Protein AF-A0A818ZG26-F1 (afdb_monomer)

Radius of gyration: 30.61 Å; Cα contacts (8 Å, |Δi|>4): 217; chains: 1; bounding box: 70×66×81 Å

Sequence (225 aa):
MTTGSVCDTERSERHSSSRSPEIVDIVREMFTQSPETSIRKASLDTGLTYYTIHSDLKKELNYRVWKPHLVQQIFPEDCDIRMEFSEIMLGWKDDWPELFDNILWSDEAIFHVGGFVNRHNCHYWGDQDPGMTIEKMQSQPKIVVWCGFTSTKFIGPYVLHDTMNGERYLKMLKNFVWPVISQWSNIDELIFMHDGAPPHYARTVWNWLDNNFSLKWIGRTGPTS

pLDDT: mean 80.3, std 15.88, range [36.03, 96.94]

Mean predicted aligned error: 14.07 Å

Foldseek 3Di:
DDDDDDDDDPDDDPDDPLDDPVNLVLLVVVCVVPVVDDLVNVCVVVVNDSVSSVCSCCPVVVHDDDDDDDDPDQDPVNVVVVVVVVVLVVVCCVVPVCLQQQEKDKDKDKDFPPPPDPPVPDDDDDPDDPPDDDDDDPDTQIWIFMWIDGPPDIFDRDIDNDDAAQVVVQCCCVPGVCVVLVPDPCLQSHAYEDEADRSCPDVSNVVVCCVRNVQRYDYVPGPPD

Structure (mmCIF, N/CA/C/O backbone):
data_AF-A0A818ZG26-F1
#
_entry.id   AF-A0A818ZG26-F1
#
loop_
_atom_site.group_PDB
_atom_site.id
_atom_site.type_symbol
_atom_site.label_atom_id
_atom_site.label_alt_id
_atom_site.label_comp_id
_atom_site.label_asym_id
_atom_site.label_entity_id
_atom_site.label_seq_id
_atom_site.pdbx_PDB_ins_code
_atom_site.Cartn_x
_atom_site.Cartn_y
_atom_site.Cartn_z
_atom_site.occupancy
_atom_site.B_iso_or_equiv
_atom_site.auth_seq_id
_atom_site.auth_comp_id
_atom_site.auth_asym_id
_atom_site.auth_atom_id
_atom_site.pdbx_PDB_model_num
ATOM 1 N N . MET A 1 1 ? -45.599 51.183 59.381 1.00 42.38 1 MET A N 1
ATOM 2 C CA . MET A 1 1 ? -45.216 50.409 58.184 1.00 42.38 1 MET A CA 1
ATOM 3 C C . MET A 1 1 ? -44.094 49.485 58.602 1.00 42.38 1 MET A C 1
ATOM 5 O O . MET A 1 1 ? -43.047 49.989 58.981 1.00 42.38 1 MET A O 1
ATOM 9 N N . THR A 1 2 ? -44.326 48.176 58.601 1.00 37.22 2 THR A N 1
ATOM 10 C CA . THR A 1 2 ? -43.305 47.188 58.969 1.00 37.22 2 THR A CA 1
ATOM 11 C C . THR A 1 2 ? -43.271 46.167 57.843 1.00 37.22 2 THR A C 1
ATOM 13 O O . THR A 1 2 ? -44.211 45.396 57.674 1.00 37.22 2 THR A O 1
ATOM 16 N N . THR A 1 3 ? -42.253 46.246 56.994 1.00 42.94 3 THR A N 1
ATOM 17 C CA . THR A 1 3 ? -42.054 45.323 55.875 1.00 42.94 3 THR A CA 1
ATOM 18 C C . THR A 1 3 ? -41.520 44.004 56.424 1.00 42.94 3 THR A C 1
ATOM 20 O O . THR A 1 3 ? -40.407 43.961 56.945 1.00 42.94 3 THR A O 1
ATOM 23 N N . GLY A 1 4 ? -42.318 42.939 56.345 1.00 36.03 4 GLY A N 1
ATOM 24 C CA . GLY A 1 4 ? -41.872 41.582 56.652 1.00 36.03 4 GLY A CA 1
ATOM 25 C C . GLY A 1 4 ? -41.019 41.043 55.507 1.00 36.03 4 GLY A C 1
ATOM 26 O O . GLY A 1 4 ? -41.516 40.888 54.396 1.00 36.03 4 GLY A O 1
ATOM 27 N N . SER A 1 5 ? -39.741 40.787 55.774 1.00 54.75 5 SER A N 1
ATOM 28 C CA . SER A 1 5 ? -38.847 40.063 54.867 1.00 54.75 5 SER A CA 1
ATOM 29 C C . SER A 1 5 ? -38.951 38.570 55.166 1.00 54.75 5 SER A C 1
ATOM 31 O O . SER A 1 5 ? -38.758 38.163 56.311 1.00 54.75 5 SER A O 1
ATOM 33 N N . VAL A 1 6 ? -39.254 37.760 54.153 1.00 50.09 6 VAL A N 1
ATOM 34 C CA . VAL A 1 6 ? -39.206 36.295 54.237 1.00 50.09 6 VAL A CA 1
ATOM 35 C C . VAL A 1 6 ? -37.828 35.870 53.743 1.00 50.09 6 VAL A C 1
ATOM 37 O O . VAL A 1 6 ? -37.538 35.993 52.557 1.00 50.09 6 VAL A O 1
ATOM 40 N N . CYS A 1 7 ? -36.957 35.432 54.650 1.00 52.81 7 CYS A N 1
ATOM 41 C CA . CYS A 1 7 ? -35.707 34.783 54.263 1.00 52.81 7 CYS A CA 1
ATOM 42 C C . CYS A 1 7 ? -36.000 33.321 53.913 1.00 52.81 7 CYS A C 1
ATOM 44 O O . CYS A 1 7 ? -36.661 32.627 54.690 1.00 52.81 7 CYS A O 1
ATOM 46 N N . ASP A 1 8 ? -35.505 32.860 52.764 1.00 49.59 8 ASP A N 1
ATOM 47 C CA . ASP A 1 8 ? -35.529 31.441 52.413 1.00 49.59 8 ASP A CA 1
ATOM 48 C C . ASP A 1 8 ? -34.778 30.630 53.479 1.00 49.59 8 ASP A C 1
ATOM 50 O O . ASP A 1 8 ? -33.703 31.014 53.943 1.00 49.59 8 ASP A O 1
ATOM 54 N N . THR A 1 9 ? -35.359 29.504 53.887 1.00 52.91 9 THR A N 1
ATOM 55 C CA . THR A 1 9 ? -34.698 28.557 54.791 1.00 52.91 9 THR A CA 1
ATOM 56 C C . THR A 1 9 ? -33.535 27.886 54.067 1.00 52.91 9 THR A C 1
ATOM 58 O O . THR A 1 9 ? -33.646 27.555 52.884 1.00 52.91 9 THR A O 1
ATOM 61 N N . GLU A 1 10 ? -32.418 27.670 54.771 1.00 53.16 10 GLU A N 1
ATOM 62 C CA . GLU A 1 10 ? -31.278 26.935 54.223 1.00 53.16 10 GLU A CA 1
ATOM 63 C C . GLU A 1 10 ? -31.749 25.579 53.691 1.00 53.16 10 GLU A C 1
ATOM 65 O O . GLU A 1 10 ? -32.277 24.734 54.422 1.00 53.16 10 GLU A O 1
ATOM 70 N N . ARG A 1 11 ? -31.593 25.375 52.380 1.00 49.81 11 ARG A N 1
ATOM 71 C CA . ARG A 1 11 ? -31.866 24.081 51.765 1.00 49.81 11 ARG A CA 1
ATOM 72 C C . ARG A 1 11 ? -30.837 23.092 52.294 1.00 49.81 11 ARG A C 1
ATOM 74 O O . ARG A 1 11 ? -29.666 23.185 51.948 1.00 49.81 11 ARG A O 1
ATOM 81 N N . SER A 1 12 ? -31.303 22.124 53.079 1.00 48.66 12 SER A N 1
ATOM 82 C CA . SER A 1 12 ? -30.545 20.913 53.393 1.00 48.66 12 SER A CA 1
ATOM 83 C C . SER A 1 12 ? -29.981 20.328 52.097 1.00 48.66 12 SER A C 1
ATOM 85 O O . SER A 1 12 ? -30.730 20.001 51.169 1.00 48.66 12 SER A O 1
ATOM 87 N N . GLU A 1 13 ? -28.656 20.204 52.031 1.00 44.50 13 GLU A N 1
ATOM 88 C CA . GLU A 1 13 ? -28.010 19.427 50.986 1.00 44.50 13 GLU A CA 1
ATOM 89 C C . GLU A 1 13 ? -28.515 17.990 51.087 1.00 44.50 13 GLU A C 1
ATOM 91 O O . GLU A 1 13 ? -28.290 17.269 52.062 1.00 44.50 13 GLU A O 1
ATOM 96 N N . ARG A 1 14 ? -29.268 17.577 50.069 1.00 38.59 14 ARG A N 1
ATOM 97 C CA . ARG A 1 14 ? -29.775 16.216 49.963 1.00 38.59 14 ARG A CA 1
ATOM 98 C C . ARG A 1 14 ? -28.604 15.327 49.549 1.00 38.59 14 ARG A C 1
ATOM 100 O O . ARG A 1 14 ? -28.363 15.132 48.358 1.00 38.59 14 ARG A O 1
ATOM 107 N N . HIS A 1 15 ? -27.859 14.806 50.521 1.00 43.34 15 HIS A N 1
ATOM 108 C CA . HIS A 1 15 ? -26.870 13.766 50.258 1.00 43.34 15 HIS A CA 1
ATOM 109 C C . HIS A 1 15 ? -27.593 12.528 49.717 1.00 43.34 15 HIS A C 1
ATOM 111 O O . HIS A 1 15 ? -28.388 11.887 50.402 1.00 43.34 15 HIS A O 1
ATOM 117 N N . SER A 1 16 ? -27.356 12.231 48.442 1.00 46.62 16 SER A N 1
ATOM 118 C CA . SER A 1 16 ? -27.858 11.027 47.788 1.00 46.62 16 SER A CA 1
ATOM 119 C C . SER A 1 16 ? -27.215 9.803 48.437 1.00 46.62 16 SER A C 1
ATOM 121 O O . SER A 1 16 ? -26.002 9.636 48.342 1.00 46.62 16 SER A O 1
ATOM 123 N N . SER A 1 17 ? -28.013 8.925 49.050 1.00 50.97 17 SER A N 1
ATOM 124 C CA . SER A 1 17 ? -27.552 7.663 49.656 1.00 50.97 17 SER A CA 1
ATOM 125 C C . SER A 1 17 ? -26.962 6.665 48.650 1.00 50.97 17 SER A C 1
ATOM 127 O O . SER A 1 17 ? -26.387 5.660 49.045 1.00 50.97 17 SER A O 1
ATOM 129 N N . SER A 1 18 ? -27.080 6.937 47.348 1.00 51.47 18 SER A N 1
ATOM 130 C CA . SER A 1 18 ? -26.531 6.116 46.263 1.00 51.47 18 SER A CA 1
ATOM 131 C C . SER A 1 18 ? -25.046 6.351 45.955 1.00 51.47 18 SER A C 1
ATOM 133 O O . SER A 1 18 ? -24.553 5.787 44.985 1.00 51.47 18 SER A O 1
ATOM 135 N N . ARG A 1 19 ? -24.345 7.196 46.724 1.00 60.88 19 ARG A N 1
ATOM 136 C CA . ARG A 1 19 ? -22.947 7.592 46.477 1.00 60.88 19 ARG A CA 1
ATOM 137 C C . ARG A 1 19 ? -22.033 7.192 47.637 1.00 60.88 19 ARG A C 1
ATOM 139 O O . ARG A 1 19 ? -21.461 8.059 48.296 1.00 60.88 19 ARG A O 1
ATOM 146 N N . SER A 1 20 ? -21.941 5.897 47.936 1.00 77.50 20 SER A N 1
ATOM 147 C CA . SER A 1 20 ? -20.904 5.409 48.852 1.00 77.50 20 SER A CA 1
ATOM 148 C C . SER A 1 20 ? -19.594 5.178 48.082 1.00 77.50 20 SER A C 1
ATOM 150 O O . SER A 1 20 ? -19.643 4.764 46.920 1.00 77.50 20 SER A O 1
ATOM 152 N N . PRO A 1 21 ? -18.422 5.407 48.703 1.00 83.50 21 PRO A N 1
ATOM 153 C CA . PRO A 1 21 ? -17.129 5.053 48.109 1.00 83.50 21 PRO A CA 1
ATOM 154 C C . PRO A 1 21 ? -17.063 3.582 47.669 1.00 83.50 21 PRO A C 1
ATOM 156 O O . PRO A 1 21 ? -16.507 3.271 46.624 1.00 83.50 21 PRO A O 1
ATOM 159 N N . GLU A 1 22 ? -17.725 2.697 48.418 1.00 86.81 22 GLU A N 1
ATOM 160 C CA . GLU A 1 22 ? -17.819 1.262 48.133 1.00 86.81 22 GLU A CA 1
ATOM 161 C C . GLU A 1 22 ? -18.502 0.977 46.785 1.00 86.81 22 GLU A C 1
ATOM 163 O O . GLU A 1 22 ? -18.039 0.131 46.025 1.00 86.81 22 GLU A O 1
ATOM 168 N N . ILE A 1 23 ? -19.577 1.704 46.447 1.00 85.75 23 ILE A N 1
ATOM 169 C CA . ILE A 1 23 ? -20.256 1.563 45.149 1.00 85.75 23 ILE A CA 1
ATOM 170 C C . ILE A 1 23 ? -19.334 2.012 44.008 1.00 85.75 23 ILE A C 1
ATOM 172 O O . ILE A 1 23 ? -19.247 1.332 42.984 1.00 85.75 23 ILE A O 1
ATOM 176 N N . VAL A 1 24 ? -18.613 3.122 44.196 1.00 86.12 24 VAL A N 1
ATOM 177 C CA . VAL A 1 24 ? -17.658 3.629 43.199 1.00 86.12 24 VAL A CA 1
ATOM 178 C C . VAL A 1 24 ? -16.538 2.616 42.959 1.00 86.12 24 VAL A C 1
ATOM 180 O O . VAL A 1 24 ? -16.136 2.413 41.812 1.00 86.12 24 VAL A O 1
ATOM 183 N N . ASP A 1 25 ? -16.062 1.949 44.010 1.00 88.75 25 ASP A N 1
ATOM 184 C CA . ASP A 1 25 ? -15.031 0.917 43.910 1.00 88.75 25 ASP A CA 1
ATOM 185 C C . ASP A 1 25 ? -15.535 -0.337 43.177 1.00 88.75 25 ASP A C 1
ATOM 187 O O . ASP A 1 25 ? -14.840 -0.824 42.285 1.00 88.75 25 ASP A O 1
ATOM 191 N N . ILE A 1 26 ? -16.770 -0.789 43.439 1.00 88.12 26 ILE A N 1
ATOM 192 C CA . ILE A 1 26 ? -17.405 -1.896 42.694 1.00 88.12 26 ILE A CA 1
ATOM 193 C C . ILE A 1 26 ? -17.486 -1.567 41.197 1.00 88.12 26 ILE A C 1
ATOM 195 O O . ILE A 1 26 ? -17.124 -2.385 40.347 1.00 88.12 26 ILE A O 1
ATOM 199 N N . VAL A 1 27 ? -17.939 -0.354 40.857 1.00 85.50 27 VAL A N 1
ATOM 200 C CA . VAL A 1 27 ? -18.014 0.097 39.460 1.00 85.50 27 VAL A CA 1
ATOM 201 C C . VAL A 1 27 ? -16.616 0.189 38.844 1.00 85.50 27 VAL A C 1
ATOM 203 O O . VAL A 1 27 ? -16.429 -0.233 37.702 1.00 85.50 27 VAL A O 1
ATOM 206 N N . ARG A 1 28 ? -15.615 0.687 39.581 1.00 87.50 28 ARG A N 1
ATOM 207 C CA . ARG A 1 28 ? -14.230 0.768 39.093 1.00 87.50 28 ARG A CA 1
ATOM 208 C C . ARG A 1 28 ? -13.669 -0.613 38.779 1.00 87.50 28 ARG A C 1
ATOM 210 O O . ARG A 1 28 ? -13.104 -0.800 37.702 1.00 87.50 28 ARG A O 1
ATOM 217 N N . GLU A 1 29 ? -13.815 -1.567 39.692 1.00 88.19 29 GLU A N 1
ATOM 218 C CA . GLU A 1 29 ? -13.236 -2.901 39.544 1.00 88.19 29 GLU A CA 1
ATOM 219 C C . GLU A 1 29 ? -13.855 -3.646 38.357 1.00 88.19 29 GLU A C 1
ATOM 221 O O . GLU A 1 29 ? -13.130 -4.145 37.495 1.00 88.19 29 GLU A O 1
ATOM 226 N N . MET A 1 30 ? -15.183 -3.598 38.223 1.00 84.81 30 MET A N 1
ATOM 227 C CA . MET A 1 30 ? -15.905 -4.206 37.104 1.00 84.81 30 MET A CA 1
ATOM 228 C C . MET A 1 30 ? -15.437 -3.678 35.737 1.00 84.81 30 MET A C 1
ATOM 230 O O . MET A 1 30 ? -15.172 -4.459 34.824 1.00 84.81 30 MET A O 1
ATOM 234 N N . PHE A 1 31 ? -15.300 -2.356 35.584 1.00 84.00 31 PHE A N 1
ATOM 235 C CA . PHE A 1 31 ? -14.863 -1.751 34.318 1.00 84.00 31 PHE A CA 1
ATOM 236 C C . PHE A 1 31 ? -13.346 -1.821 34.092 1.00 84.00 31 PHE A C 1
ATOM 238 O O . PHE A 1 31 ? -12.895 -1.621 32.966 1.00 84.00 31 PHE A O 1
ATOM 245 N N . THR A 1 32 ? -12.561 -2.128 35.128 1.00 81.19 32 THR A N 1
ATOM 246 C CA . THR A 1 32 ? -11.130 -2.438 34.989 1.00 81.19 32 THR A CA 1
ATOM 247 C C . THR A 1 32 ? -10.931 -3.867 34.484 1.00 81.19 32 THR A C 1
ATOM 249 O O . THR A 1 32 ? -10.085 -4.096 33.624 1.00 81.19 32 THR A O 1
ATOM 252 N N . GLN A 1 33 ? -11.725 -4.821 34.981 1.00 77.75 33 GLN A N 1
ATOM 253 C CA . GLN A 1 33 ? -11.657 -6.226 34.563 1.00 77.75 33 GLN A CA 1
ATOM 254 C C . GLN A 1 33 ? -12.273 -6.470 33.177 1.00 77.75 33 GLN A C 1
ATOM 256 O O . GLN A 1 33 ? -11.802 -7.334 32.439 1.00 77.75 33 GLN A O 1
ATOM 261 N N . SER A 1 34 ? -13.324 -5.731 32.813 1.00 79.50 34 SER A N 1
ATOM 262 C CA . SER A 1 34 ? -14.032 -5.898 31.534 1.00 79.50 34 SER A CA 1
ATOM 263 C C . SER A 1 34 ? -14.474 -4.539 30.968 1.00 79.50 34 SER A C 1
ATOM 265 O O . SER A 1 34 ? -15.654 -4.176 31.076 1.00 79.50 34 SER A O 1
ATOM 267 N N . PRO A 1 35 ? -13.548 -3.755 30.382 1.00 82.06 35 PRO A N 1
ATOM 268 C CA . PRO A 1 35 ? -13.809 -2.395 29.892 1.00 82.06 35 PRO A CA 1
ATOM 269 C C . PRO A 1 35 ? -14.849 -2.313 28.760 1.00 82.06 35 PRO A C 1
ATOM 271 O O . PRO A 1 35 ? -15.422 -1.251 28.516 1.00 82.06 35 PRO A O 1
ATOM 274 N N . GLU A 1 36 ? -15.128 -3.421 28.076 1.00 79.75 36 GLU A N 1
ATOM 275 C CA . GLU A 1 36 ? -16.149 -3.567 27.034 1.00 79.75 36 GLU A CA 1
ATOM 276 C C . GLU A 1 36 ? -17.578 -3.738 27.578 1.00 79.75 36 GLU A C 1
ATOM 278 O O . GLU A 1 36 ? -18.549 -3.751 26.812 1.00 79.75 36 GLU A O 1
ATOM 283 N N . THR A 1 37 ? -17.734 -3.869 28.898 1.00 82.69 37 THR A N 1
ATOM 284 C CA . THR A 1 37 ? -19.036 -4.070 29.536 1.00 82.69 37 THR A CA 1
ATOM 285 C C . THR A 1 37 ? -19.944 -2.869 29.295 1.00 82.69 37 THR A C 1
ATOM 287 O O . THR A 1 37 ? -19.615 -1.723 29.592 1.00 82.69 37 THR A O 1
ATOM 290 N N . SER A 1 38 ? -21.144 -3.113 28.769 1.00 85.38 38 SER A N 1
ATOM 291 C CA . SER A 1 38 ? -22.131 -2.040 28.630 1.00 85.38 38 SER A CA 1
ATOM 292 C C . SER A 1 38 ? -22.695 -1.636 29.996 1.00 85.38 38 SER A C 1
ATOM 294 O O . SER A 1 38 ? -22.921 -2.484 30.855 1.00 85.38 38 SER A O 1
ATOM 296 N N . ILE A 1 39 ? -23.046 -0.358 30.167 1.00 85.06 39 ILE A N 1
ATOM 297 C CA . ILE A 1 39 ? -23.681 0.149 31.400 1.00 85.06 39 ILE A CA 1
ATOM 298 C C . ILE A 1 39 ? -24.976 -0.621 31.727 1.00 85.06 39 ILE A C 1
ATOM 300 O O . ILE A 1 39 ? -25.299 -0.842 32.890 1.00 85.06 39 ILE A O 1
ATOM 304 N N . ARG A 1 40 ? -25.712 -1.082 30.706 1.00 82.50 40 ARG A N 1
ATOM 305 C CA . ARG A 1 40 ? -26.912 -1.913 30.897 1.00 82.50 40 ARG A CA 1
ATOM 306 C C . ARG A 1 40 ? -26.580 -3.286 31.475 1.00 82.50 40 ARG A C 1
ATOM 308 O O . ARG A 1 40 ? -27.273 -3.727 32.381 1.00 82.50 40 ARG A O 1
ATOM 315 N N . LYS A 1 41 ? -25.528 -3.937 30.973 1.00 83.81 41 LYS A N 1
ATOM 316 C CA . LYS A 1 41 ? -25.056 -5.220 31.508 1.00 83.81 41 LYS A CA 1
ATOM 317 C C . LYS A 1 41 ? -24.548 -5.053 32.942 1.00 83.81 41 LYS A C 1
ATOM 319 O O . LYS A 1 41 ? -25.021 -5.741 33.831 1.00 83.81 41 LYS A O 1
ATOM 324 N N . ALA A 1 42 ? -23.718 -4.040 33.175 1.00 85.50 42 ALA A N 1
ATOM 325 C CA . ALA A 1 42 ? -23.241 -3.664 34.502 1.00 85.50 42 ALA A CA 1
ATOM 326 C C . ALA A 1 42 ? -24.388 -3.421 35.508 1.00 85.50 42 ALA A C 1
ATOM 328 O O . ALA A 1 42 ? -24.299 -3.822 36.664 1.00 85.50 42 ALA A O 1
ATOM 329 N N . SER A 1 43 ? -25.488 -2.800 35.070 1.00 89.38 43 SER A N 1
ATOM 330 C CA . SER A 1 43 ? -26.689 -2.582 35.892 1.00 89.38 43 SER A CA 1
ATOM 331 C C . SER A 1 43 ? -27.389 -3.887 36.276 1.00 89.38 43 SER A C 1
ATOM 333 O O . SER A 1 43 ? -27.817 -4.031 37.418 1.00 89.38 43 SER A O 1
ATOM 335 N N . LEU A 1 44 ? -27.469 -4.846 35.351 1.00 89.12 44 LEU A N 1
ATOM 336 C CA . LEU A 1 44 ? -28.026 -6.172 35.626 1.00 89.12 44 LEU A CA 1
ATOM 337 C C . LEU A 1 44 ? -27.134 -6.975 36.582 1.00 89.12 44 LEU A C 1
ATOM 339 O O . LEU A 1 44 ? -27.653 -7.596 37.503 1.00 89.12 44 LEU A O 1
ATOM 343 N N . ASP A 1 45 ? -25.816 -6.917 36.389 1.00 87.31 45 ASP A N 1
ATOM 344 C CA . ASP A 1 45 ? -24.850 -7.720 37.147 1.00 87.31 45 ASP A CA 1
ATOM 345 C C . ASP A 1 45 ? -24.669 -7.207 38.590 1.00 87.31 45 ASP A C 1
ATOM 347 O O . ASP A 1 45 ? -24.480 -7.994 39.514 1.00 87.31 45 ASP A O 1
ATOM 351 N N . THR A 1 46 ? -24.764 -5.890 38.804 1.00 86.75 46 THR A N 1
ATOM 352 C CA . THR A 1 46 ? -24.569 -5.260 40.127 1.00 86.75 46 THR A CA 1
ATOM 353 C C . THR A 1 46 ? -25.871 -4.931 40.859 1.00 86.75 46 THR A C 1
ATOM 355 O O . THR A 1 46 ? -25.844 -4.585 42.038 1.00 86.75 46 THR A O 1
ATOM 358 N N . GLY A 1 47 ? -27.015 -4.963 40.166 1.00 89.06 47 GLY A N 1
ATOM 359 C CA . GLY A 1 47 ? -28.298 -4.472 40.683 1.00 89.06 47 GLY A CA 1
ATOM 360 C C . GLY A 1 47 ? -28.365 -2.948 40.866 1.00 89.06 47 GLY A C 1
ATOM 361 O O . GLY A 1 47 ? -29.389 -2.422 41.307 1.00 89.06 47 GLY A O 1
ATOM 362 N N . LEU A 1 48 ? -27.299 -2.214 40.524 1.00 89.56 48 LEU A N 1
ATOM 363 C CA . LEU A 1 48 ? -27.270 -0.756 40.569 1.00 89.56 48 LEU A CA 1
ATOM 364 C C . LEU A 1 48 ? -28.062 -0.174 39.403 1.00 89.56 48 LEU A C 1
ATOM 366 O O . LEU A 1 48 ? -28.142 -0.748 38.316 1.00 89.56 48 LEU A O 1
ATOM 370 N N . THR A 1 49 ? -28.617 1.021 39.595 1.00 90.56 49 THR A N 1
ATOM 371 C CA . THR A 1 49 ? -29.308 1.703 38.499 1.00 90.56 49 THR A CA 1
ATOM 372 C C . THR A 1 49 ? -28.320 2.121 37.412 1.00 90.56 49 THR A C 1
ATOM 374 O O . THR A 1 49 ? -27.189 2.521 37.695 1.00 90.56 49 THR A O 1
ATOM 377 N N . TYR A 1 50 ? -28.788 2.124 36.163 1.00 90.88 50 TYR A N 1
ATOM 378 C CA . TYR A 1 50 ? -28.037 2.661 35.026 1.00 90.88 50 TYR A CA 1
ATOM 379 C C . TYR A 1 50 ? -27.462 4.060 35.311 1.00 90.88 50 TYR A C 1
ATOM 381 O O . TYR A 1 50 ? -26.322 4.353 34.954 1.00 90.88 50 TYR A O 1
ATOM 389 N N . TYR A 1 51 ? -28.250 4.925 35.963 1.00 90.00 51 TYR A N 1
ATOM 390 C CA . TYR A 1 51 ? -27.841 6.292 36.285 1.00 90.00 51 TYR A CA 1
ATOM 391 C C . TYR A 1 51 ? -26.656 6.330 37.253 1.00 90.00 51 TYR A C 1
ATOM 393 O O . TYR A 1 51 ? -25.732 7.108 37.026 1.00 90.00 51 TYR A O 1
ATOM 401 N N . THR A 1 52 ? -26.673 5.493 38.297 1.00 88.81 52 THR A N 1
ATOM 402 C CA . THR A 1 52 ? -25.580 5.390 39.277 1.00 88.81 52 THR A CA 1
ATOM 403 C C . THR A 1 52 ? -24.277 5.037 38.570 1.00 88.81 52 THR A C 1
ATOM 405 O O . THR A 1 52 ? -23.342 5.828 38.584 1.00 88.81 52 THR A O 1
ATOM 408 N N . ILE A 1 53 ? -24.274 3.938 37.811 1.00 87.56 53 ILE A N 1
ATOM 409 C CA . ILE A 1 53 ? -23.087 3.460 37.091 1.00 87.56 53 ILE A CA 1
ATOM 410 C C . ILE A 1 53 ? -22.586 4.513 36.094 1.00 87.56 53 ILE A C 1
ATOM 412 O O . ILE A 1 53 ? -21.394 4.800 36.026 1.00 87.56 53 ILE A O 1
ATOM 416 N N . HIS A 1 54 ? -23.487 5.132 35.325 1.00 89.38 54 HIS A N 1
ATOM 417 C CA . HIS A 1 54 ? -23.106 6.182 34.381 1.00 89.38 54 HIS A CA 1
ATOM 418 C C . HIS A 1 54 ? -22.506 7.414 35.083 1.00 89.38 54 HIS A C 1
ATOM 420 O O . HIS A 1 54 ? -21.541 7.997 34.586 1.00 89.38 54 HIS A O 1
ATOM 426 N N . SER A 1 55 ? -23.072 7.825 36.222 1.00 87.81 55 SER A N 1
ATOM 427 C CA . SER A 1 55 ? -22.562 8.945 37.015 1.00 87.81 55 SER A CA 1
ATOM 428 C C . SER A 1 55 ? -21.185 8.635 37.590 1.00 87.81 55 SER A C 1
ATOM 430 O O . SER A 1 55 ? -20.298 9.475 37.464 1.00 87.81 55 SER A O 1
ATOM 432 N N . ASP A 1 56 ? -20.986 7.444 38.149 1.00 89.44 56 ASP A N 1
ATOM 433 C CA . ASP A 1 56 ? -19.716 7.039 38.755 1.00 89.44 56 ASP A CA 1
ATOM 434 C C . ASP A 1 56 ? -18.610 6.980 37.702 1.00 89.44 56 ASP A C 1
ATOM 436 O O . ASP A 1 56 ? -17.552 7.583 37.875 1.00 89.44 56 ASP A O 1
ATOM 440 N N . LEU A 1 57 ? -18.890 6.378 36.539 1.00 85.75 57 LEU A N 1
ATOM 441 C CA . LEU A 1 57 ? -17.955 6.365 35.413 1.00 85.75 57 LEU A CA 1
ATOM 442 C C . LEU A 1 57 ? -17.576 7.777 34.958 1.00 85.75 57 LEU A C 1
ATOM 444 O O . LEU A 1 57 ? -16.414 8.028 34.655 1.00 85.75 57 LEU A O 1
ATOM 448 N N . LYS A 1 58 ? -18.532 8.710 34.872 1.00 85.88 58 LYS A N 1
ATOM 449 C CA . LYS A 1 58 ? -18.287 10.039 34.290 1.00 85.88 58 LYS A CA 1
ATOM 450 C C . LYS A 1 58 ? -17.755 11.076 35.263 1.00 85.88 58 LYS A C 1
ATOM 452 O O . LYS A 1 58 ? -16.953 11.907 34.849 1.00 85.88 58 LYS A O 1
ATOM 457 N N . LYS A 1 59 ? -18.242 11.079 36.499 1.00 84.88 59 LYS A N 1
ATOM 458 C CA . LYS A 1 59 ? -18.006 12.157 37.464 1.00 84.88 59 LYS A CA 1
ATOM 459 C C . LYS A 1 59 ? -16.981 11.769 38.517 1.00 84.88 59 LYS A C 1
ATOM 461 O O . LYS A 1 59 ? -16.114 12.581 38.805 1.00 84.88 59 LYS A O 1
ATOM 466 N N . GLU A 1 60 ? -17.050 10.541 39.025 1.00 86.56 60 GLU A N 1
ATOM 467 C CA . GLU A 1 60 ? -16.159 10.077 40.096 1.00 86.56 60 GLU A CA 1
ATOM 468 C C . GLU A 1 60 ? -14.863 9.486 39.523 1.00 86.56 60 GLU A C 1
ATOM 470 O O . GLU A 1 60 ? -13.764 9.834 39.945 1.00 86.56 60 GLU A O 1
ATOM 475 N N . LEU A 1 61 ? -14.979 8.624 38.507 1.00 85.12 61 LEU A N 1
ATOM 476 C CA . LEU A 1 61 ? -13.844 7.942 37.874 1.00 85.12 61 LEU A CA 1
ATOM 477 C C . LEU A 1 61 ? -13.261 8.707 36.681 1.00 85.12 61 LEU A C 1
ATOM 479 O O . LEU A 1 61 ? -12.151 8.412 36.243 1.00 85.12 61 LEU A O 1
ATOM 483 N N . ASN A 1 62 ? -13.997 9.688 36.148 1.00 85.88 62 ASN A N 1
ATOM 484 C CA . ASN A 1 62 ? -13.610 10.486 34.980 1.00 85.88 62 ASN A CA 1
ATOM 485 C C . ASN A 1 62 ? -13.246 9.640 33.736 1.00 85.88 62 ASN A C 1
ATOM 487 O O . ASN A 1 62 ? -12.360 9.978 32.945 1.00 85.88 62 ASN A O 1
ATOM 491 N N . TYR A 1 63 ? -13.936 8.516 33.541 1.00 83.56 63 TYR A N 1
ATOM 492 C CA . TYR A 1 63 ? -13.727 7.628 32.404 1.00 83.56 63 TYR A CA 1
ATOM 493 C C . TYR A 1 63 ? -14.293 8.226 31.113 1.00 83.56 63 TYR A C 1
ATOM 495 O O . TYR A 1 63 ? -15.417 8.751 31.012 1.00 83.56 63 TYR A O 1
ATOM 503 N N . ARG A 1 64 ? -13.492 8.105 30.056 1.00 77.81 64 ARG A N 1
ATOM 504 C CA . ARG A 1 64 ? -13.861 8.514 28.702 1.00 77.81 64 ARG A CA 1
ATOM 505 C C . ARG A 1 64 ? -14.375 7.315 27.927 1.00 77.81 64 ARG A C 1
ATOM 507 O O . ARG A 1 64 ? -13.907 6.198 28.097 1.00 77.81 64 ARG A O 1
ATOM 514 N N . VAL A 1 65 ? -15.363 7.573 27.074 1.00 73.44 65 VAL A N 1
ATOM 515 C CA . VAL A 1 65 ? -15.816 6.559 26.123 1.00 73.44 65 VAL A CA 1
ATOM 516 C C . VAL A 1 65 ? -14.814 6.571 24.983 1.00 73.44 65 VAL A C 1
ATOM 518 O O . VAL A 1 65 ? -14.705 7.571 24.272 1.00 73.44 65 VAL A O 1
ATOM 521 N N . TRP A 1 66 ? -14.082 5.476 24.835 1.00 69.62 66 TRP A N 1
ATOM 522 C CA . TRP A 1 66 ? -13.164 5.270 23.726 1.00 69.62 66 TRP A CA 1
ATOM 523 C C . TRP A 1 66 ? -13.859 4.436 22.660 1.00 69.62 66 TRP A C 1
ATOM 525 O O . TRP A 1 66 ? -14.506 3.434 22.961 1.00 69.62 66 TRP A O 1
ATOM 535 N N . LYS A 1 67 ? -13.759 4.871 21.404 1.00 63.31 67 LYS A N 1
ATOM 536 C CA . LYS A 1 67 ? -14.215 4.074 20.268 1.00 63.31 67 LYS A CA 1
ATOM 537 C C . LYS A 1 67 ? -13.036 3.217 19.808 1.00 63.31 67 LYS A C 1
ATOM 539 O O . LYS A 1 67 ? -11.975 3.792 19.557 1.00 63.31 67 LYS A O 1
ATOM 544 N N . PRO A 1 68 ? -13.184 1.885 19.714 1.00 67.31 68 PRO A N 1
ATOM 545 C CA . PRO A 1 68 ? -12.118 1.050 19.189 1.00 67.31 68 PRO A CA 1
ATOM 546 C C . PRO A 1 68 ? -11.821 1.460 17.745 1.00 67.31 68 PRO A C 1
ATOM 548 O O . PRO A 1 68 ? -12.736 1.716 16.958 1.00 67.31 68 PRO A O 1
ATOM 551 N N . HIS A 1 69 ? -10.537 1.533 17.411 1.00 61.62 69 HIS A N 1
ATOM 552 C CA . HIS A 1 69 ? -10.105 1.688 16.031 1.00 61.62 69 HIS A CA 1
ATOM 553 C C . HIS A 1 69 ? -10.128 0.307 15.382 1.00 61.62 69 HIS A C 1
ATOM 555 O O . HIS A 1 69 ? -9.526 -0.634 15.895 1.00 61.62 69 HIS A O 1
ATOM 561 N N . LEU A 1 70 ? -10.844 0.181 14.266 1.00 65.94 70 LEU A N 1
ATOM 562 C CA . LEU A 1 70 ? -10.744 -0.998 13.416 1.00 65.94 70 LEU A CA 1
ATOM 563 C C . LEU A 1 70 ? -9.379 -0.953 12.735 1.00 65.94 70 LEU A C 1
ATOM 565 O O . LEU A 1 70 ? -9.134 -0.103 11.882 1.00 65.94 70 LEU A O 1
ATOM 569 N N . VAL A 1 71 ? -8.497 -1.851 13.146 1.00 68.69 71 VAL A N 1
ATOM 570 C CA . VAL A 1 71 ? -7.185 -2.062 12.537 1.00 68.69 71 VAL A CA 1
ATOM 571 C C . VAL A 1 71 ? -7.168 -3.435 11.876 1.00 68.69 71 VAL A C 1
ATOM 573 O O . VAL A 1 71 ? -7.952 -4.313 12.243 1.00 68.69 71 VAL A O 1
ATOM 576 N N . GLN A 1 72 ? -6.301 -3.623 10.881 1.00 70.19 72 GLN A N 1
ATOM 577 C CA . GLN A 1 72 ? -6.048 -4.961 10.351 1.00 70.19 72 GLN A CA 1
ATOM 578 C C . GLN A 1 72 ? -5.526 -5.852 11.480 1.00 70.19 72 GLN A C 1
ATOM 580 O O . GLN A 1 72 ? -4.729 -5.410 12.309 1.00 70.19 72 GLN A O 1
ATOM 585 N N . GLN A 1 73 ? -5.999 -7.095 11.522 1.00 74.12 73 GLN A N 1
ATOM 586 C CA . GLN A 1 73 ? -5.454 -8.088 12.433 1.00 74.12 73 GLN A CA 1
ATOM 587 C C . GLN A 1 73 ? -4.030 -8.404 11.978 1.00 74.12 73 GLN A C 1
ATOM 589 O O . GLN A 1 73 ? -3.839 -8.917 10.880 1.00 74.12 73 GLN A O 1
ATOM 594 N N . ILE A 1 74 ? -3.057 -8.039 12.806 1.00 75.12 74 ILE A N 1
ATOM 595 C CA . ILE A 1 74 ? -1.646 -8.358 12.606 1.00 75.12 74 ILE A CA 1
ATOM 596 C C . ILE A 1 74 ? -1.401 -9.652 13.376 1.00 75.12 74 ILE A C 1
ATOM 598 O O . ILE A 1 74 ? -1.634 -9.694 14.589 1.00 75.12 74 ILE A O 1
ATOM 602 N N . PHE A 1 75 ? -0.998 -10.710 12.682 1.00 76.31 75 PHE A N 1
ATOM 603 C CA . PHE A 1 75 ? -0.546 -11.929 13.341 1.00 76.31 75 PHE A CA 1
ATOM 604 C C . PHE A 1 75 ? 0.888 -11.725 13.860 1.00 76.31 75 PHE A C 1
ATOM 606 O O . PHE A 1 75 ? 1.614 -10.900 13.305 1.00 76.31 75 PHE A O 1
ATOM 613 N N . PRO A 1 76 ? 1.325 -12.418 14.926 1.00 77.19 76 PRO A N 1
ATOM 614 C CA . PRO A 1 76 ? 2.697 -12.297 15.426 1.00 77.19 76 PRO A CA 1
ATOM 615 C C . PRO A 1 76 ? 3.759 -12.472 14.332 1.00 77.19 76 PRO A C 1
ATOM 617 O O . PRO A 1 76 ? 4.730 -11.725 14.298 1.00 77.19 76 PRO A O 1
ATOM 620 N N . GLU A 1 77 ? 3.520 -13.374 13.382 1.00 78.75 77 GLU A N 1
ATOM 621 C CA . GLU A 1 77 ? 4.397 -13.628 12.239 1.00 78.75 77 GLU A CA 1
ATOM 622 C C . GLU A 1 77 ? 4.507 -12.413 11.299 1.00 78.75 77 GLU A C 1
ATOM 624 O O . GLU A 1 77 ? 5.560 -12.167 10.714 1.00 78.75 77 GLU A O 1
ATOM 629 N N . ASP A 1 78 ? 3.445 -11.607 11.175 1.00 80.38 78 ASP A N 1
ATOM 630 C CA . ASP A 1 78 ? 3.471 -10.380 10.373 1.00 80.38 78 ASP A CA 1
ATOM 631 C C . ASP A 1 78 ? 4.356 -9.304 11.019 1.00 80.38 78 ASP A C 1
ATOM 633 O O . ASP A 1 78 ? 4.898 -8.454 10.311 1.00 80.38 78 ASP A O 1
ATOM 637 N N . CYS A 1 79 ? 4.504 -9.302 12.350 1.00 83.00 79 CYS A N 1
ATOM 638 C CA .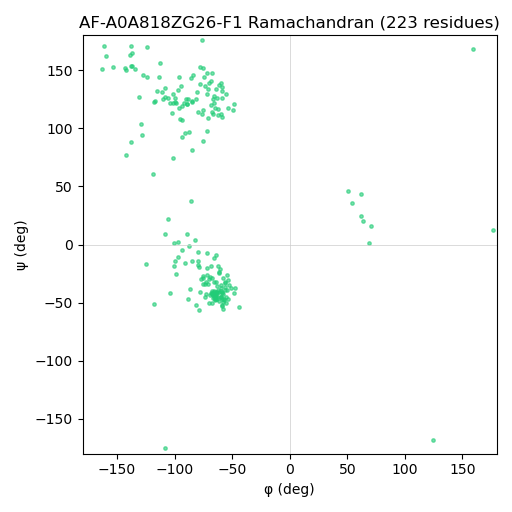 CYS A 1 79 ? 5.402 -8.371 13.036 1.00 83.00 79 CYS A CA 1
ATOM 639 C C . CYS A 1 79 ? 6.857 -8.635 12.648 1.00 83.00 79 CYS A C 1
ATOM 641 O O . CYS A 1 79 ? 7.560 -7.687 12.299 1.00 83.00 79 CYS A O 1
ATOM 643 N N . ASP A 1 80 ? 7.271 -9.903 12.661 1.00 85.00 80 ASP A N 1
ATOM 644 C CA . ASP A 1 80 ? 8.635 -10.307 12.318 1.00 85.00 80 ASP A CA 1
ATOM 645 C C . ASP A 1 80 ? 8.941 -9.982 10.850 1.00 85.00 80 ASP A C 1
ATOM 647 O O . ASP A 1 80 ? 9.928 -9.308 10.564 1.00 85.00 80 ASP A O 1
ATOM 651 N N . ILE A 1 81 ? 8.032 -10.326 9.927 1.00 83.81 81 ILE A N 1
ATOM 652 C CA . ILE A 1 81 ? 8.181 -10.017 8.492 1.00 83.81 81 ILE A CA 1
ATOM 653 C C . ILE A 1 81 ? 8.304 -8.505 8.255 1.00 83.81 81 ILE A C 1
ATOM 655 O O . ILE A 1 81 ? 9.105 -8.046 7.439 1.00 83.81 81 ILE A O 1
ATOM 659 N N . ARG A 1 82 ? 7.502 -7.696 8.958 1.00 86.25 82 ARG A N 1
ATOM 660 C CA . ARG A 1 82 ? 7.549 -6.232 8.826 1.00 86.25 82 ARG A CA 1
ATOM 661 C C . ARG A 1 82 ? 8.814 -5.635 9.429 1.00 86.25 82 ARG A C 1
ATOM 663 O O . ARG A 1 82 ? 9.292 -4.625 8.911 1.00 86.25 82 ARG A O 1
ATOM 670 N N . MET A 1 83 ? 9.324 -6.214 10.513 1.00 88.81 83 MET A N 1
ATOM 671 C CA . MET A 1 83 ? 10.571 -5.792 11.143 1.00 88.81 83 MET A CA 1
ATOM 672 C C . MET A 1 83 ? 11.754 -6.095 10.229 1.00 88.81 83 MET A C 1
ATOM 674 O O . MET A 1 83 ? 12.492 -5.173 9.902 1.00 88.81 83 MET A O 1
ATOM 678 N N . GLU A 1 84 ? 11.846 -7.324 9.718 1.00 88.81 84 GLU A N 1
ATOM 679 C CA . GLU A 1 84 ? 12.883 -7.747 8.771 1.00 88.81 84 GLU A CA 1
ATOM 680 C C . GLU A 1 84 ? 12.887 -6.860 7.518 1.00 88.81 84 GLU A C 1
ATOM 682 O O . GLU A 1 84 ? 13.919 -6.309 7.141 1.00 88.81 84 GLU A O 1
ATOM 687 N N . PHE A 1 85 ? 11.716 -6.609 6.922 1.00 88.31 85 PHE A N 1
ATOM 688 C CA . PHE A 1 85 ? 11.609 -5.681 5.793 1.00 88.31 85 PHE A CA 1
ATOM 689 C C . PHE A 1 85 ? 12.086 -4.263 6.147 1.00 88.31 85 PHE A C 1
ATOM 691 O O . PHE A 1 85 ? 12.759 -3.614 5.348 1.00 88.31 85 PHE A O 1
ATOM 698 N N . SER A 1 86 ? 11.750 -3.772 7.343 1.00 90.38 86 SER A N 1
ATOM 699 C CA . SER A 1 86 ? 12.179 -2.444 7.795 1.00 90.38 86 SER A CA 1
ATOM 700 C C . SER A 1 86 ? 13.697 -2.374 7.983 1.00 90.38 86 SER A C 1
ATOM 702 O O . SER A 1 86 ? 14.303 -1.380 7.596 1.00 90.38 86 SER A O 1
ATOM 704 N N . GLU A 1 87 ? 14.316 -3.417 8.534 1.00 92.12 87 GLU A N 1
ATOM 705 C CA . GLU A 1 87 ? 15.770 -3.519 8.698 1.00 92.12 87 GLU A CA 1
ATOM 706 C C . GLU A 1 87 ? 16.491 -3.561 7.345 1.00 92.12 87 GLU A C 1
ATOM 708 O O . GLU A 1 87 ? 17.451 -2.815 7.148 1.00 92.12 87 GLU A O 1
ATOM 713 N N . ILE A 1 88 ? 15.985 -4.344 6.383 1.00 89.44 88 ILE A N 1
ATOM 714 C CA . ILE A 1 88 ? 16.508 -4.381 5.006 1.00 89.44 88 ILE A CA 1
ATOM 715 C C . ILE A 1 88 ? 16.443 -2.988 4.371 1.00 89.44 88 ILE A C 1
ATOM 717 O O . ILE A 1 88 ? 17.440 -2.494 3.846 1.00 89.44 88 ILE A O 1
ATOM 721 N N . MET A 1 89 ? 15.286 -2.324 4.455 1.00 90.75 89 MET A N 1
ATOM 722 C CA . MET A 1 89 ? 15.097 -0.986 3.889 1.00 90.75 89 MET A CA 1
ATOM 723 C C . MET A 1 89 ? 15.996 0.068 4.546 1.00 90.75 89 MET A C 1
ATOM 725 O O . MET A 1 89 ? 16.461 0.979 3.861 1.00 90.75 89 MET A O 1
ATOM 729 N N . LEU A 1 90 ? 16.252 -0.041 5.855 1.00 92.06 90 LEU A N 1
ATOM 730 C CA . LEU A 1 90 ? 17.190 0.834 6.561 1.00 92.06 90 LEU A CA 1
ATOM 731 C C . LEU A 1 90 ? 18.630 0.604 6.091 1.00 92.06 90 LEU A C 1
ATOM 733 O O . LEU A 1 90 ? 19.303 1.574 5.757 1.00 92.06 90 LEU A O 1
ATOM 737 N N . GLY A 1 91 ? 19.068 -0.653 5.975 1.00 92.75 91 GLY A N 1
ATOM 738 C CA . GLY A 1 91 ? 20.397 -0.975 5.448 1.00 92.75 91 GLY A CA 1
ATOM 739 C C . GLY A 1 91 ? 20.594 -0.458 4.021 1.00 92.75 91 GLY A C 1
ATOM 740 O O . GLY A 1 91 ? 21.575 0.220 3.727 1.00 92.75 91 GLY A O 1
ATOM 741 N N . TRP A 1 92 ? 19.605 -0.666 3.147 1.00 91.75 92 TRP A N 1
ATOM 742 C CA . TRP A 1 92 ? 19.628 -0.111 1.791 1.00 91.75 92 TRP A CA 1
ATOM 743 C C . TRP A 1 92 ? 19.700 1.411 1.786 1.00 91.75 92 TRP A C 1
ATOM 745 O O . TRP A 1 92 ? 20.363 1.989 0.933 1.00 91.75 92 TRP A O 1
ATOM 755 N N . LYS A 1 93 ? 19.022 2.076 2.723 1.00 91.44 93 LYS A N 1
ATOM 756 C CA . LYS A 1 93 ? 19.028 3.536 2.810 1.00 91.44 93 LYS A CA 1
ATOM 757 C C . LYS A 1 93 ? 20.379 4.102 3.261 1.00 91.44 93 LYS A C 1
ATOM 759 O O . LYS A 1 93 ? 20.693 5.243 2.892 1.00 91.44 93 LYS A O 1
ATOM 764 N N . ASP A 1 94 ? 21.129 3.342 4.055 1.00 92.81 94 ASP A N 1
ATOM 765 C CA . ASP A 1 94 ? 22.485 3.687 4.486 1.00 92.81 94 ASP A CA 1
ATOM 766 C C . ASP A 1 94 ? 23.487 3.530 3.332 1.00 92.81 94 ASP A C 1
ATOM 768 O O . ASP A 1 94 ? 24.300 4.428 3.102 1.00 92.81 94 ASP A O 1
ATOM 772 N N . ASP A 1 95 ? 23.377 2.447 2.558 1.00 91.81 95 ASP A N 1
ATOM 773 C CA . ASP A 1 95 ? 24.252 2.173 1.409 1.00 91.81 95 ASP A CA 1
ATOM 774 C C . ASP A 1 95 ? 23.903 3.012 0.167 1.00 91.81 95 ASP A C 1
ATOM 776 O O . ASP A 1 95 ? 24.774 3.340 -0.643 1.00 91.81 95 ASP A O 1
ATOM 780 N N . TRP A 1 96 ? 22.629 3.377 0.011 1.00 91.19 96 TRP A N 1
ATOM 781 C CA . TRP A 1 96 ? 22.103 4.127 -1.126 1.00 91.19 96 TRP A CA 1
ATOM 782 C C . TRP A 1 96 ? 21.303 5.351 -0.655 1.00 91.19 96 TRP A C 1
ATOM 784 O O . TRP A 1 96 ? 20.098 5.269 -0.376 1.00 91.19 96 TRP A O 1
ATOM 794 N N . PRO A 1 97 ? 21.952 6.528 -0.579 1.00 90.94 97 PRO A N 1
ATOM 795 C CA . PRO A 1 97 ? 21.327 7.741 -0.068 1.00 90.94 97 PRO A CA 1
ATOM 796 C C . PRO A 1 97 ? 20.038 8.144 -0.798 1.00 90.94 97 PRO A C 1
ATOM 798 O O . PRO A 1 97 ? 19.101 8.588 -0.130 1.00 90.94 97 PRO A O 1
ATOM 801 N N . GLU A 1 98 ? 19.980 7.936 -2.115 1.00 90.75 98 GLU A N 1
ATOM 802 C CA . GLU A 1 98 ? 18.886 8.294 -3.027 1.00 90.75 98 GLU A CA 1
ATOM 803 C C . GLU A 1 98 ? 17.806 7.201 -3.169 1.00 90.75 98 GLU A C 1
ATOM 805 O O . GLU A 1 98 ? 16.920 7.320 -4.015 1.00 90.75 98 GLU A O 1
ATOM 810 N N . LEU A 1 99 ? 17.840 6.143 -2.346 1.00 92.38 99 LEU A N 1
ATOM 811 C CA . LEU A 1 99 ? 16.907 5.008 -2.411 1.00 92.38 99 LEU A CA 1
ATOM 812 C C . LEU A 1 99 ? 15.444 5.445 -2.607 1.00 92.38 99 LEU A C 1
ATOM 814 O O . LEU A 1 99 ? 14.776 5.015 -3.544 1.00 92.38 99 LEU A O 1
ATOM 818 N N . PHE A 1 100 ? 14.942 6.328 -1.739 1.00 92.69 100 PHE A N 1
ATOM 819 C CA . PHE A 1 100 ? 13.536 6.746 -1.757 1.00 92.69 100 PHE A CA 1
ATOM 820 C C . PHE A 1 100 ? 13.167 7.646 -2.942 1.00 92.69 100 PHE A C 1
ATOM 822 O O . PHE A 1 100 ? 11.988 7.713 -3.297 1.00 92.69 100 PHE A O 1
ATOM 829 N N . ASP A 1 101 ? 14.146 8.290 -3.580 1.00 93.81 101 ASP A N 1
ATOM 830 C CA . ASP A 1 101 ? 13.920 9.064 -4.803 1.00 93.81 101 ASP A CA 1
ATOM 831 C C . ASP A 1 101 ? 13.719 8.160 -6.022 1.00 93.81 101 ASP A C 1
ATOM 833 O O . ASP A 1 101 ? 13.007 8.513 -6.968 1.00 93.81 101 ASP A O 1
ATOM 837 N N . ASN A 1 102 ? 14.303 6.964 -5.959 1.00 93.69 102 ASN A N 1
ATOM 838 C CA . ASN A 1 102 ? 14.301 5.971 -7.019 1.00 93.69 102 ASN A CA 1
ATOM 839 C C . ASN A 1 102 ? 13.265 4.850 -6.816 1.00 93.69 102 ASN A C 1
ATOM 841 O O . ASN A 1 102 ? 13.147 3.976 -7.671 1.00 93.69 102 ASN A O 1
ATOM 845 N N . ILE A 1 103 ? 12.457 4.878 -5.750 1.00 96.06 103 ILE A N 1
ATOM 846 C CA . ILE A 1 103 ? 11.317 3.958 -5.610 1.00 96.06 103 ILE A CA 1
ATOM 847 C C . ILE A 1 103 ? 10.092 4.523 -6.336 1.00 96.06 103 ILE A C 1
ATOM 849 O O . ILE A 1 103 ? 9.608 5.617 -6.036 1.00 96.06 103 ILE A O 1
ATOM 853 N N . LEU A 1 104 ? 9.560 3.739 -7.274 1.00 96.94 104 LEU A N 1
ATOM 854 C CA . LEU A 1 104 ? 8.252 3.935 -7.884 1.00 96.94 104 LEU A CA 1
ATOM 855 C C . LEU A 1 104 ? 7.189 3.241 -7.028 1.00 96.94 104 LEU A C 1
ATOM 857 O O . LEU A 1 104 ? 6.953 2.041 -7.156 1.00 96.94 104 LEU A O 1
ATOM 861 N N . TRP A 1 105 ? 6.544 4.020 -6.167 1.00 96.50 105 TRP A N 1
ATOM 862 C CA . TRP A 1 105 ? 5.404 3.609 -5.353 1.00 96.50 105 TRP A CA 1
ATOM 863 C C . TRP A 1 105 ? 4.182 3.439 -6.242 1.00 96.50 105 TRP A C 1
ATOM 865 O O . TRP A 1 105 ? 3.905 4.324 -7.050 1.00 96.50 105 TRP A O 1
ATOM 875 N N . SER A 1 106 ? 3.434 2.348 -6.102 1.00 95.44 106 SER A N 1
ATOM 876 C CA . SER A 1 106 ? 2.192 2.156 -6.851 1.00 95.44 106 SER A CA 1
ATOM 877 C C . SER A 1 106 ? 1.111 1.476 -6.027 1.00 95.44 106 SER A C 1
ATOM 879 O O . SER A 1 106 ? 1.421 0.710 -5.116 1.00 95.44 106 SER A O 1
ATOM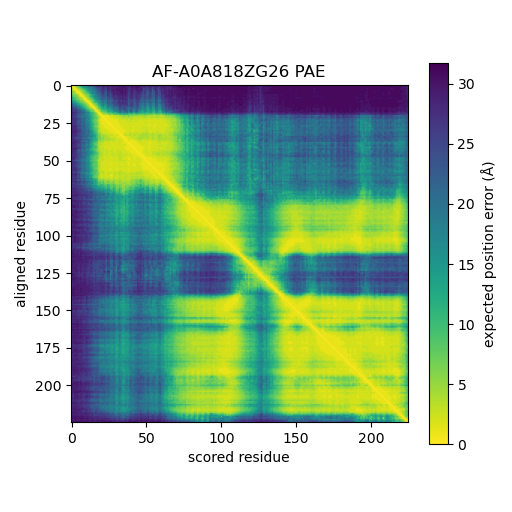 881 N N . ASP A 1 107 ? -0.147 1.796 -6.331 1.00 94.06 107 ASP A N 1
ATOM 882 C CA . ASP A 1 107 ? -1.312 1.202 -5.671 1.00 94.06 107 ASP A CA 1
ATOM 883 C C . ASP A 1 107 ? -2.586 1.353 -6.523 1.00 94.06 107 ASP A C 1
ATOM 885 O O . ASP A 1 107 ? -2.676 2.200 -7.427 1.00 94.06 107 ASP A O 1
ATOM 889 N N . GLU A 1 108 ? -3.594 0.549 -6.197 1.00 92.31 108 GLU A N 1
ATOM 890 C CA . GLU A 1 108 ? -4.939 0.608 -6.745 1.00 92.31 108 GLU A CA 1
ATOM 891 C C . GLU A 1 108 ? -5.948 1.188 -5.745 1.00 92.31 108 GLU A C 1
ATOM 893 O O . GLU A 1 108 ? -6.185 0.659 -4.663 1.00 92.31 108 GLU A O 1
ATOM 898 N N . ALA A 1 109 ? -6.682 2.216 -6.169 1.00 89.81 109 ALA A N 1
ATOM 899 C CA . ALA A 1 109 ? -7.804 2.764 -5.416 1.00 89.81 109 ALA A CA 1
ATOM 900 C C . ALA A 1 109 ? -9.146 2.421 -6.077 1.00 89.81 109 ALA A C 1
ATOM 902 O O . ALA A 1 109 ? -9.336 2.581 -7.285 1.00 89.81 109 ALA A O 1
ATOM 903 N N . ILE A 1 110 ? -10.117 1.981 -5.273 1.00 86.69 110 ILE A N 1
ATOM 904 C CA . ILE A 1 110 ? -11.488 1.727 -5.729 1.00 86.69 110 ILE A CA 1
ATOM 905 C C . ILE A 1 110 ? -12.335 2.984 -5.523 1.00 86.69 110 ILE A C 1
ATOM 907 O O . ILE A 1 110 ? -12.527 3.435 -4.395 1.00 86.69 110 ILE A O 1
ATOM 911 N N . PHE A 1 111 ? -12.923 3.497 -6.603 1.00 84.00 111 PHE A N 1
ATOM 912 C CA . PHE A 1 111 ? -13.887 4.594 -6.561 1.00 84.00 111 PHE A CA 1
ATOM 913 C C . PHE A 1 111 ? -15.293 4.077 -6.859 1.00 84.00 111 PHE A C 1
ATOM 915 O O . PHE A 1 111 ? -15.539 3.432 -7.879 1.00 84.00 111 PHE A O 1
ATOM 922 N N . HIS A 1 112 ? -16.239 4.381 -5.972 1.00 81.06 112 HIS A N 1
ATOM 923 C CA . HIS A 1 112 ? -17.645 4.028 -6.146 1.00 81.06 112 HIS A CA 1
ATOM 924 C C . HIS A 1 112 ? -18.389 5.135 -6.894 1.00 81.06 112 HIS A C 1
ATOM 926 O O . HIS A 1 112 ? -18.474 6.275 -6.431 1.00 81.06 112 HIS A O 1
ATOM 932 N N . VAL A 1 113 ? -18.968 4.788 -8.041 1.00 73.00 113 VAL A N 1
ATOM 933 C CA . VAL A 1 113 ? -19.775 5.691 -8.864 1.00 73.00 113 VAL A CA 1
ATOM 934 C C . VAL A 1 113 ? -21.199 5.663 -8.308 1.00 73.00 113 VAL A C 1
ATOM 936 O O . VAL A 1 113 ? -22.053 4.902 -8.749 1.00 73.00 113 VAL A O 1
ATOM 939 N N . GLY A 1 114 ? -21.427 6.426 -7.240 1.00 68.31 114 GLY A N 1
ATOM 940 C CA . GLY A 1 114 ? -22.724 6.426 -6.554 1.00 68.31 114 GLY A CA 1
ATOM 941 C C . GLY A 1 114 ? -22.821 7.282 -5.294 1.00 68.31 114 GLY A C 1
ATOM 942 O O . GLY A 1 114 ? -23.779 7.118 -4.546 1.00 68.31 114 GLY A O 1
ATOM 943 N N . GLY A 1 115 ? -21.846 8.164 -5.031 1.00 59.00 115 GLY A N 1
ATOM 944 C CA . GLY A 1 115 ? -21.897 9.073 -3.880 1.00 59.00 115 GLY A CA 1
ATOM 945 C C . GLY A 1 115 ? -21.923 8.338 -2.542 1.00 59.00 115 GLY A C 1
ATOM 946 O O . GLY A 1 115 ? -22.724 8.680 -1.677 1.00 59.00 115 GLY A O 1
ATOM 947 N N . PHE A 1 116 ? -21.085 7.301 -2.389 1.00 60.94 116 PHE A N 1
ATOM 948 C CA . PHE A 1 116 ? -20.993 6.547 -1.142 1.00 60.94 116 PHE A CA 1
ATOM 949 C C . PHE A 1 116 ? -20.839 7.508 0.034 1.00 60.94 116 PHE A C 1
ATOM 951 O O . PHE A 1 116 ? -19.847 8.227 0.165 1.00 60.94 116 PHE A O 1
ATOM 958 N N . VAL A 1 117 ? -21.843 7.501 0.900 1.00 56.59 117 VAL A N 1
ATOM 959 C CA . VAL A 1 117 ? -21.793 8.211 2.159 1.00 56.59 117 VAL A CA 1
ATOM 960 C C . VAL A 1 117 ? -20.818 7.454 3.048 1.00 56.59 117 VAL A C 1
ATOM 962 O O . VAL A 1 117 ? -21.157 6.431 3.649 1.00 56.59 117 VAL A O 1
ATOM 965 N N . ASN A 1 118 ? -19.575 7.931 3.106 1.00 62.81 118 ASN A N 1
ATOM 966 C CA . ASN A 1 118 ? -18.621 7.424 4.074 1.00 62.81 118 ASN A CA 1
ATOM 967 C C . ASN A 1 118 ? -19.218 7.664 5.467 1.00 62.81 118 ASN A C 1
ATOM 969 O O . ASN A 1 118 ? -19.322 8.811 5.895 1.00 62.81 118 ASN A O 1
ATOM 973 N N . ARG A 1 119 ? -19.630 6.598 6.173 1.00 59.50 119 ARG A N 1
ATOM 974 C CA . ARG A 1 119 ? -20.225 6.711 7.519 1.00 59.50 119 ARG A CA 1
ATOM 975 C C . ARG A 1 119 ? -19.317 7.483 8.478 1.00 59.50 119 ARG A C 1
ATOM 977 O O . ARG A 1 119 ? -19.833 8.106 9.397 1.00 59.50 119 ARG A O 1
ATOM 984 N N . HIS A 1 120 ? -18.003 7.482 8.242 1.00 54.78 120 HIS A N 1
ATOM 985 C CA . HIS A 1 120 ? -17.049 8.280 9.011 1.00 54.78 120 HIS A CA 1
ATOM 986 C C . HIS A 1 120 ? -17.199 9.791 8.802 1.00 54.78 120 HIS A C 1
ATOM 988 O O . HIS A 1 120 ? -16.929 10.542 9.728 1.00 54.78 120 HIS A O 1
ATOM 994 N N . ASN A 1 121 ? -17.678 10.225 7.636 1.00 56.88 121 ASN A N 1
ATOM 995 C CA . ASN A 1 121 ? -17.902 11.634 7.299 1.00 56.88 121 ASN A CA 1
ATOM 996 C C . ASN A 1 121 ? -19.364 12.064 7.505 1.00 56.88 121 ASN A C 1
ATOM 998 O O . ASN A 1 12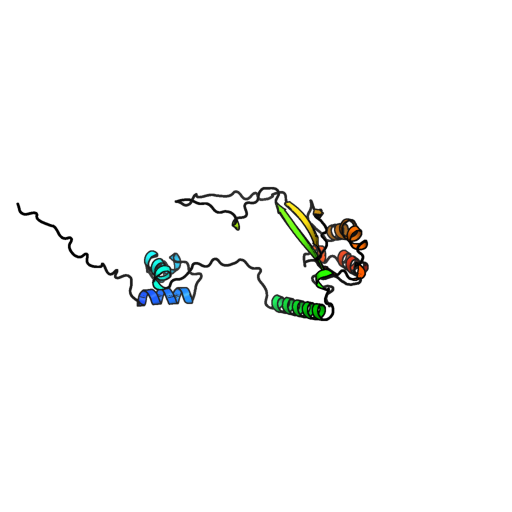1 ? -19.725 13.203 7.216 1.00 56.88 121 ASN A O 1
ATOM 1002 N N . CYS A 1 122 ? -20.223 11.161 7.983 1.00 60.59 122 CYS A N 1
ATOM 1003 C CA . CYS A 1 122 ? -21.636 11.435 8.176 1.00 60.59 122 CYS A CA 1
ATOM 1004 C C . CYS A 1 122 ? -21.905 11.961 9.582 1.00 60.59 122 CYS A C 1
ATOM 1006 O O . CYS A 1 122 ? -22.072 11.192 10.528 1.00 60.59 122 CYS A O 1
ATOM 1008 N N . HIS A 1 123 ? -21.966 13.283 9.702 1.00 57.81 123 HIS A N 1
ATOM 1009 C CA . HIS A 1 123 ? -22.335 13.963 10.935 1.00 57.81 123 HIS A CA 1
ATOM 1010 C C . HIS A 1 123 ? -23.697 14.620 10.768 1.00 57.81 123 HIS A C 1
ATOM 1012 O O . HIS A 1 123 ? -23.905 15.419 9.858 1.00 57.81 123 HIS A O 1
ATOM 1018 N N . TYR A 1 124 ? -24.613 14.288 11.671 1.00 60.19 124 TYR A N 1
ATOM 1019 C CA . TYR A 1 124 ? -25.931 14.897 11.742 1.00 60.19 124 TYR A CA 1
ATOM 1020 C C . TYR A 1 124 ? -26.034 15.652 13.062 1.00 60.19 124 TYR A C 1
ATOM 1022 O O . TYR A 1 124 ? -25.675 15.120 14.113 1.00 60.19 124 TYR A O 1
ATOM 1030 N N . TRP A 1 125 ? -26.506 16.892 12.998 1.00 47.34 125 TRP A N 1
ATOM 1031 C CA . TRP A 1 125 ? -26.831 17.695 14.170 1.00 47.34 125 TRP A CA 1
ATOM 1032 C C . TRP A 1 125 ? -28.344 17.635 14.377 1.00 47.34 125 TRP A C 1
ATOM 1034 O O . TRP A 1 125 ? -29.095 17.915 13.446 1.00 47.34 125 TRP A O 1
ATOM 1044 N N . GLY A 1 126 ? -28.785 17.258 15.574 1.00 60.34 126 GLY A N 1
ATOM 1045 C CA . GLY A 1 126 ? -30.200 17.155 15.927 1.00 60.34 126 GLY A CA 1
ATOM 1046 C C . GLY A 1 126 ? -30.380 17.121 17.442 1.00 60.34 126 GLY A C 1
ATOM 1047 O O . GLY A 1 126 ? -29.482 16.687 18.164 1.00 60.34 126 GLY A O 1
ATOM 1048 N N . ASP A 1 127 ? -31.518 17.618 17.920 1.00 43.47 127 ASP A N 1
ATOM 1049 C CA . ASP A 1 127 ? -31.918 17.594 19.332 1.00 43.47 127 ASP A CA 1
ATOM 1050 C C . ASP A 1 127 ? -32.482 16.226 19.765 1.00 43.47 127 ASP A C 1
ATOM 1052 O O . ASP A 1 127 ? -32.496 15.916 20.957 1.00 43.47 127 ASP A O 1
ATOM 1056 N N . GLN A 1 128 ? -32.879 15.386 18.801 1.00 43.84 128 GLN A N 1
ATOM 1057 C CA . GLN A 1 128 ? -33.264 13.983 18.973 1.00 43.84 128 GLN A CA 1
ATOM 1058 C C . GLN A 1 128 ? -32.672 13.083 17.874 1.00 43.84 128 GLN A C 1
ATOM 1060 O O . GLN A 1 128 ? -32.191 13.569 16.850 1.00 43.84 128 GLN A O 1
ATOM 1065 N N . ASP A 1 129 ? -32.690 11.762 18.102 1.00 59.00 129 ASP A N 1
ATOM 1066 C CA . ASP A 1 129 ? -32.237 10.763 17.123 1.00 59.00 129 ASP A CA 1
ATOM 1067 C C . ASP A 1 129 ? -33.118 10.831 15.861 1.00 59.00 129 ASP A C 1
ATOM 1069 O O . ASP A 1 129 ? -34.320 10.565 15.949 1.00 59.00 129 ASP A O 1
ATOM 1073 N N . PRO A 1 130 ? -32.557 11.180 14.688 1.00 64.88 130 PRO A N 1
ATOM 1074 C CA . PRO A 1 130 ? -33.343 11.349 13.474 1.00 64.88 130 PRO A CA 1
ATOM 1075 C C . PRO A 1 130 ? -33.849 10.022 12.887 1.00 64.88 130 PRO A C 1
ATOM 1077 O O . PRO A 1 130 ? -34.592 10.049 11.909 1.00 64.88 130 PRO A O 1
ATOM 1080 N N . GLY A 1 131 ? -33.436 8.859 13.414 1.00 67.19 131 GLY A N 1
ATOM 1081 C CA . GLY A 1 131 ? -33.886 7.557 12.909 1.00 67.19 131 GLY A CA 1
ATOM 1082 C C . GLY A 1 131 ? -33.494 7.301 11.447 1.00 67.19 131 GLY A C 1
ATOM 1083 O O . GLY A 1 131 ? -34.160 6.544 10.739 1.00 67.19 131 GLY A O 1
ATOM 1084 N N . MET A 1 132 ? -32.430 7.953 10.964 1.00 57.56 132 MET A N 1
ATOM 1085 C CA . MET A 1 132 ? -32.029 7.888 9.560 1.00 57.56 132 MET A CA 1
ATOM 1086 C C . MET A 1 132 ? -31.513 6.500 9.185 1.00 57.56 132 MET A C 1
ATOM 1088 O O . MET A 1 132 ? -30.489 6.029 9.681 1.00 57.56 132 MET A O 1
ATOM 1092 N N . THR A 1 133 ? -32.192 5.886 8.222 1.00 57.72 133 THR A N 1
ATOM 1093 C CA . THR A 1 133 ? -31.723 4.684 7.536 1.00 57.72 133 THR A CA 1
ATOM 1094 C C . THR A 1 133 ? -31.121 5.106 6.202 1.00 57.72 133 THR A C 1
ATOM 1096 O O . THR A 1 133 ? -31.784 5.761 5.403 1.00 57.72 133 THR A O 1
ATOM 1099 N N . ILE A 1 134 ? -29.854 4.762 5.966 1.00 62.69 134 ILE A N 1
ATOM 1100 C CA . ILE A 1 134 ? -29.209 4.969 4.665 1.00 62.69 134 ILE A CA 1
ATOM 1101 C C . ILE A 1 134 ? -29.323 3.660 3.894 1.00 62.69 134 ILE A C 1
ATOM 1103 O O . ILE A 1 134 ? -28.783 2.636 4.321 1.00 62.69 134 ILE A O 1
ATOM 1107 N N . GLU A 1 135 ? -30.015 3.693 2.760 1.00 61.22 135 GLU A N 1
ATOM 1108 C CA . GLU A 1 135 ? -30.077 2.553 1.853 1.00 61.22 135 GLU A CA 1
ATOM 1109 C C . GLU A 1 135 ? -28.690 2.284 1.256 1.00 61.22 135 GLU A C 1
ATOM 1111 O O . GLU A 1 135 ? -28.077 3.141 0.616 1.00 61.22 135 GLU A O 1
ATOM 1116 N N . LYS A 1 136 ? -28.173 1.072 1.472 1.00 61.03 136 LYS A N 1
ATOM 1117 C CA . LYS A 1 136 ? -26.940 0.602 0.840 1.00 61.03 136 LYS A CA 1
ATOM 1118 C C . LYS A 1 136 ? -27.308 -0.197 -0.403 1.00 61.03 136 LYS A C 1
ATOM 1120 O O . LYS A 1 136 ? -27.780 -1.326 -0.298 1.00 61.03 136 LYS A O 1
ATOM 1125 N N . MET A 1 137 ? -27.058 0.363 -1.582 1.00 61.19 137 MET A N 1
ATOM 1126 C CA . MET A 1 137 ? -27.245 -0.366 -2.835 1.00 61.19 137 MET A CA 1
ATOM 1127 C C . MET A 1 137 ? -26.240 -1.532 -2.920 1.00 61.19 137 MET A C 1
ATOM 1129 O O . MET A 1 137 ? -25.038 -1.344 -2.726 1.00 61.19 137 MET A O 1
ATOM 1133 N N . GLN A 1 138 ? -26.735 -2.747 -3.177 1.00 62.22 138 GLN A N 1
ATOM 1134 C CA . GLN A 1 138 ? -25.960 -3.993 -3.076 1.00 62.22 138 GLN A CA 1
ATOM 1135 C C . GLN A 1 138 ? -24.914 -4.165 -4.197 1.00 62.22 138 GLN A C 1
ATOM 1137 O O . GLN A 1 138 ? -23.887 -4.802 -3.973 1.00 62.22 138 GLN A O 1
ATOM 1142 N N . SER A 1 139 ? -25.119 -3.551 -5.369 1.00 65.44 139 SER A N 1
ATOM 1143 C CA . SER A 1 139 ? -24.148 -3.531 -6.473 1.00 65.44 139 SER A CA 1
ATOM 1144 C C . SER A 1 139 ? -24.068 -2.141 -7.111 1.00 65.44 139 SER A C 1
ATOM 1146 O O . SER A 1 139 ? -24.785 -1.840 -8.065 1.00 65.44 139 SER A O 1
ATOM 1148 N N . GLN A 1 140 ? -23.210 -1.273 -6.580 1.00 67.25 140 GLN A N 1
ATOM 1149 C CA . GLN A 1 140 ? -22.892 -0.010 -7.250 1.00 67.25 140 GLN A CA 1
ATOM 1150 C C . GLN A 1 140 ? -21.767 -0.211 -8.269 1.00 67.25 140 GLN A C 1
ATOM 1152 O O . GLN A 1 140 ? -20.831 -0.971 -7.988 1.00 67.25 140 GLN A O 1
ATOM 1157 N N . PRO A 1 141 ? -21.813 0.484 -9.419 1.00 77.12 141 PRO A N 1
ATOM 1158 C CA . PRO A 1 141 ? -20.677 0.523 -10.319 1.00 77.12 141 PRO A CA 1
ATOM 1159 C C . PRO A 1 141 ? -19.468 1.093 -9.573 1.00 77.12 141 PRO A C 1
ATOM 1161 O O . PRO A 1 141 ? -19.550 2.100 -8.867 1.00 77.12 141 PRO A O 1
ATOM 1164 N N . LYS A 1 142 ? -18.337 0.409 -9.703 1.00 83.00 142 LYS A N 1
ATOM 1165 C CA . LYS A 1 142 ? -17.055 0.827 -9.148 1.00 83.00 142 LYS A CA 1
ATOM 1166 C C . LYS A 1 142 ? -16.024 0.822 -10.260 1.00 83.00 142 LYS A C 1
ATOM 1168 O O . LYS A 1 142 ? -16.089 -0.028 -11.144 1.00 83.00 142 LYS A O 1
ATOM 1173 N N . ILE A 1 143 ? -15.087 1.750 -10.190 1.00 86.50 143 ILE A N 1
ATOM 1174 C CA . ILE A 1 143 ? -13.899 1.755 -11.037 1.00 86.50 143 ILE A CA 1
ATOM 1175 C C . ILE A 1 143 ? -12.684 1.520 -10.152 1.00 86.50 143 ILE A C 1
ATOM 1177 O O . ILE A 1 143 ? -12.650 1.970 -9.005 1.00 86.50 143 ILE A O 1
ATOM 1181 N N . VAL A 1 144 ? -11.707 0.792 -10.675 1.00 89.12 144 VAL A N 1
ATOM 1182 C CA . VAL A 1 144 ? -10.404 0.639 -10.030 1.00 89.12 144 VAL A CA 1
ATOM 1183 C C . VAL A 1 144 ? -9.451 1.568 -10.759 1.00 89.12 144 VAL A C 1
ATOM 1185 O O . VAL A 1 144 ? -9.416 1.570 -11.986 1.00 89.12 144 VAL A O 1
ATOM 1188 N N . VAL A 1 145 ? -8.714 2.390 -10.030 1.00 92.44 145 VAL A N 1
ATOM 1189 C CA . VAL A 1 145 ? -7.735 3.306 -10.606 1.00 92.44 145 VAL A CA 1
ATOM 1190 C C . VAL A 1 145 ? -6.372 2.918 -10.081 1.00 92.44 145 VAL A C 1
ATOM 1192 O O . VAL A 1 145 ? -6.174 2.893 -8.872 1.00 92.44 145 VAL A O 1
ATOM 1195 N N . TRP A 1 146 ? -5.449 2.637 -10.990 1.00 95.31 146 TRP A N 1
ATOM 1196 C CA . TRP A 1 146 ? -4.044 2.452 -10.664 1.00 95.31 146 TRP A CA 1
ATOM 1197 C C . TRP A 1 146 ? -3.294 3.771 -10.848 1.00 95.31 146 TRP A C 1
ATOM 1199 O O . TRP A 1 146 ? -3.490 4.468 -11.852 1.00 95.31 146 TRP A O 1
ATOM 1209 N N . CYS A 1 147 ? -2.421 4.092 -9.901 1.00 96.50 147 CYS A N 1
ATOM 1210 C CA . CYS A 1 147 ? -1.478 5.200 -9.996 1.00 96.50 147 CYS A CA 1
ATOM 1211 C C . CYS A 1 147 ? -0.108 4.751 -9.485 1.00 96.50 147 CYS A C 1
ATOM 1213 O O . CYS A 1 147 ? -0.013 3.892 -8.611 1.00 96.50 147 CYS A O 1
ATOM 1215 N N . GLY A 1 148 ? 0.942 5.398 -9.980 1.00 96.69 148 GLY A N 1
ATOM 1216 C CA . GLY A 1 148 ? 2.285 5.269 -9.440 1.00 96.69 148 GLY A CA 1
ATOM 1217 C C . GLY A 1 148 ? 2.998 6.611 -9.357 1.00 96.69 148 GLY A C 1
ATOM 1218 O O . GLY A 1 148 ? 2.684 7.538 -10.100 1.00 96.69 148 GLY A O 1
ATOM 1219 N N . PHE A 1 149 ? 3.951 6.747 -8.446 1.00 96.50 149 PHE A N 1
ATOM 1220 C CA . PHE A 1 149 ? 4.746 7.960 -8.297 1.00 96.50 149 PHE A CA 1
ATOM 1221 C C . PHE A 1 149 ? 6.125 7.680 -7.696 1.00 96.50 149 PHE A C 1
ATOM 1223 O O . PHE A 1 149 ? 6.314 6.732 -6.941 1.00 96.50 149 PHE A O 1
ATOM 1230 N N . THR A 1 150 ? 7.084 8.537 -8.024 1.00 95.75 150 THR A N 1
ATOM 1231 C CA . THR A 1 150 ? 8.367 8.676 -7.321 1.00 95.75 150 THR A CA 1
ATOM 1232 C C . THR A 1 150 ? 8.366 9.990 -6.537 1.00 95.75 150 THR A C 1
ATOM 1234 O O . THR A 1 150 ? 7.372 10.721 -6.549 1.00 95.75 150 THR A O 1
ATOM 1237 N N . SER A 1 151 ? 9.482 10.355 -5.899 1.00 94.56 151 SER A N 1
ATOM 1238 C CA . SER A 1 151 ? 9.609 11.664 -5.238 1.00 94.56 151 SER A CA 1
ATOM 1239 C C . SER A 1 151 ? 9.452 12.859 -6.193 1.00 94.56 151 SER A C 1
ATOM 1241 O O . SER A 1 151 ? 9.127 13.962 -5.756 1.00 94.56 151 SER A O 1
ATOM 1243 N N . THR A 1 152 ? 9.646 12.651 -7.500 1.00 92.94 152 THR A N 1
ATOM 1244 C CA . THR A 1 152 ? 9.684 13.725 -8.508 1.00 92.94 152 THR A CA 1
ATOM 1245 C C . THR A 1 152 ? 8.699 13.557 -9.662 1.00 92.94 152 THR A C 1
ATOM 1247 O O . THR A 1 152 ? 8.455 14.520 -10.392 1.00 92.94 152 THR A O 1
ATOM 1250 N N . LYS A 1 153 ? 8.140 12.361 -9.876 1.00 94.69 153 LYS A N 1
ATOM 1251 C CA . LYS A 1 153 ? 7.320 12.049 -11.056 1.00 94.69 153 LYS A CA 1
ATOM 1252 C C . LYS A 1 153 ? 6.051 11.301 -10.674 1.00 94.69 153 LYS A C 1
ATOM 1254 O O . LYS A 1 153 ? 6.030 10.537 -9.719 1.00 94.69 153 LYS A O 1
ATOM 1259 N N . PHE A 1 154 ? 5.006 11.483 -11.472 1.00 95.56 154 PHE A N 1
ATOM 1260 C CA . PHE A 1 154 ? 3.715 10.816 -11.320 1.00 95.56 154 PHE A CA 1
ATOM 1261 C C . PHE A 1 154 ? 3.346 10.065 -12.606 1.00 95.56 154 PHE A C 1
ATOM 1263 O O . PHE A 1 154 ? 3.621 10.540 -13.708 1.00 95.56 154 PHE A O 1
ATOM 1270 N N . ILE A 1 155 ? 2.708 8.905 -12.458 1.00 95.81 155 ILE A N 1
ATOM 1271 C CA . ILE A 1 155 ? 2.233 8.020 -13.522 1.00 95.81 155 ILE A CA 1
ATOM 1272 C C . ILE A 1 155 ? 0.782 7.652 -13.218 1.00 95.81 155 ILE A C 1
ATOM 1274 O O . ILE A 1 155 ? 0.466 7.135 -12.150 1.00 95.81 155 ILE A O 1
ATOM 1278 N N . GLY A 1 156 ? -0.109 7.865 -14.180 1.00 93.44 156 GLY A N 1
ATOM 1279 C CA . GLY A 1 156 ? -1.535 7.604 -14.007 1.00 93.44 156 GLY A CA 1
ATOM 1280 C C . GLY A 1 156 ? -2.386 8.835 -14.311 1.00 93.44 156 GLY A C 1
ATOM 1281 O O . GLY A 1 156 ? -1.877 9.817 -14.857 1.00 93.44 156 GLY A O 1
ATOM 1282 N N . PRO A 1 157 ? -3.681 8.797 -13.956 1.00 94.88 157 PRO A N 1
ATOM 1283 C CA . PRO A 1 157 ? -4.421 7.614 -13.507 1.00 94.88 157 PRO A CA 1
ATOM 1284 C C . PRO A 1 157 ? -4.656 6.612 -14.649 1.00 94.88 157 PRO A C 1
ATOM 1286 O O . PRO A 1 157 ? -5.007 7.004 -15.761 1.00 94.88 157 PRO A O 1
ATOM 1289 N N . TYR A 1 158 ? -4.520 5.313 -14.371 1.00 94.88 158 TYR A N 1
ATOM 1290 C CA . TYR A 1 158 ? -4.978 4.250 -15.267 1.00 94.88 158 TYR A CA 1
ATOM 1291 C C . TYR A 1 158 ? -6.297 3.675 -14.755 1.00 94.88 158 TYR A C 1
ATOM 1293 O O . TYR A 1 158 ? -6.351 3.059 -13.692 1.00 94.88 158 TYR A O 1
ATOM 1301 N N . VAL A 1 159 ? -7.375 3.890 -15.507 1.00 92.94 159 VAL A N 1
ATOM 1302 C CA . VAL A 1 159 ? -8.720 3.453 -15.119 1.00 92.94 159 VAL A CA 1
ATOM 1303 C C . VAL A 1 159 ? -8.979 2.037 -15.625 1.00 92.94 159 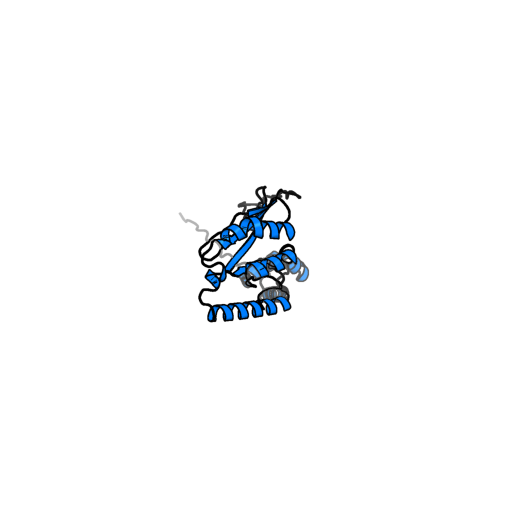VAL A C 1
ATOM 1305 O O . VAL A 1 159 ? -8.978 1.778 -16.828 1.00 92.94 159 VAL A O 1
ATOM 1308 N N . LEU A 1 160 ? -9.265 1.125 -14.700 1.00 87.38 160 LEU A N 1
ATOM 1309 C CA . LEU A 1 160 ? -9.787 -0.204 -14.976 1.00 87.38 160 LEU A CA 1
ATOM 1310 C C . LEU A 1 160 ? -11.300 -0.229 -14.775 1.00 87.38 160 LEU A C 1
ATOM 1312 O O . LEU A 1 160 ? -11.821 0.019 -13.685 1.00 87.38 160 LEU A O 1
ATOM 1316 N N . HIS A 1 161 ? -11.997 -0.589 -15.849 1.00 79.50 161 HIS A N 1
ATOM 1317 C CA . HIS A 1 161 ? -13.450 -0.759 -15.853 1.00 79.50 161 HIS A CA 1
ATOM 1318 C C . HIS A 1 161 ? -13.901 -2.149 -15.383 1.00 79.50 161 HIS A C 1
ATOM 1320 O O . HIS A 1 161 ? -15.067 -2.322 -15.044 1.00 79.50 161 HIS A O 1
ATOM 1326 N N . ASP A 1 162 ? -12.980 -3.112 -15.307 1.00 80.50 162 ASP A N 1
ATOM 1327 C CA . ASP A 1 162 ? -13.249 -4.475 -14.858 1.00 80.50 162 ASP A CA 1
ATOM 1328 C C . ASP A 1 162 ? -12.341 -4.878 -13.683 1.00 80.50 162 ASP A C 1
ATOM 1330 O O . ASP A 1 162 ? -11.342 -4.223 -13.387 1.00 80.50 162 ASP A O 1
ATOM 1334 N N . THR A 1 163 ? -12.638 -6.022 -13.059 1.00 81.75 163 THR A N 1
ATOM 1335 C CA . THR A 1 163 ? -11.792 -6.627 -12.019 1.00 81.75 163 THR A CA 1
ATOM 1336 C C . THR A 1 163 ? -10.356 -6.857 -12.512 1.00 81.75 163 THR A C 1
ATOM 1338 O O . THR A 1 163 ? -10.134 -7.484 -13.556 1.00 81.75 163 THR A O 1
ATOM 1341 N N . MET A 1 164 ? -9.383 -6.389 -11.727 1.00 84.81 164 MET A N 1
ATOM 1342 C CA . MET A 1 164 ? -7.957 -6.634 -11.946 1.00 84.81 164 MET A CA 1
ATOM 1343 C C . MET A 1 164 ? -7.635 -8.131 -11.818 1.00 84.81 164 MET A C 1
ATOM 1345 O O . MET A 1 164 ? -8.060 -8.794 -10.874 1.00 84.81 164 MET A O 1
ATOM 1349 N N . ASN A 1 165 ? -6.864 -8.663 -12.764 1.00 88.94 165 ASN A N 1
ATOM 1350 C CA . ASN A 1 165 ? -6.242 -9.986 -12.696 1.00 88.94 165 ASN A CA 1
ATOM 1351 C C . ASN A 1 165 ? -4.799 -9.885 -13.217 1.00 88.94 165 ASN A C 1
ATOM 1353 O O . ASN A 1 165 ? -4.423 -8.847 -13.760 1.00 88.94 165 ASN A O 1
ATOM 1357 N N . GLY A 1 166 ? -3.994 -10.940 -13.070 1.00 90.19 166 GLY A N 1
ATOM 1358 C CA . GLY A 1 166 ? -2.569 -10.876 -13.418 1.00 90.19 166 GLY A CA 1
ATOM 1359 C C . GLY A 1 166 ? -2.283 -10.537 -14.886 1.00 90.19 166 GLY A C 1
ATOM 1360 O O . GLY A 1 166 ? -1.345 -9.803 -15.178 1.00 90.19 166 GLY A O 1
ATOM 1361 N N . GLU A 1 167 ? -3.115 -10.993 -15.827 1.00 92.19 167 GLU A N 1
ATOM 1362 C CA . GLU A 1 167 ? -2.950 -10.667 -17.252 1.00 92.19 167 GLU A CA 1
ATOM 1363 C C . GLU A 1 167 ? -3.243 -9.194 -17.547 1.00 92.19 167 GLU A C 1
ATOM 1365 O O . GLU A 1 167 ? -2.506 -8.543 -18.288 1.00 92.19 167 GLU A O 1
ATOM 1370 N N . ARG A 1 168 ? -4.319 -8.657 -16.963 1.00 92.25 168 ARG A N 1
ATOM 1371 C CA . ARG A 1 168 ? -4.703 -7.246 -17.099 1.00 92.25 168 ARG A CA 1
ATOM 1372 C C . ARG A 1 168 ? -3.689 -6.336 -16.422 1.00 92.25 168 ARG A C 1
ATOM 1374 O O . ARG A 1 168 ? -3.322 -5.324 -17.012 1.00 92.25 168 ARG A O 1
ATOM 1381 N N . TYR A 1 169 ? -3.199 -6.741 -15.254 1.00 93.94 169 TYR A N 1
ATOM 1382 C CA . TYR A 1 169 ? -2.123 -6.061 -14.548 1.00 93.94 169 TYR A CA 1
ATOM 1383 C C . TYR A 1 169 ? -0.859 -6.007 -15.412 1.00 93.94 169 TYR A C 1
ATOM 1385 O O . TYR A 1 169 ? -0.363 -4.928 -15.722 1.00 93.94 169 TYR A O 1
ATOM 1393 N N . LEU A 1 170 ? -0.412 -7.150 -15.943 1.00 94.94 170 LEU A N 1
AT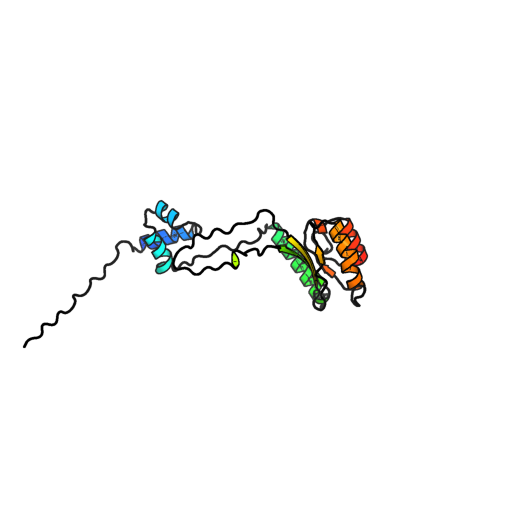OM 1394 C CA . LEU A 1 170 ? 0.737 -7.209 -16.848 1.00 94.94 170 LEU A CA 1
ATOM 1395 C C . LEU A 1 170 ? 0.540 -6.370 -18.118 1.00 94.94 170 LEU A C 1
ATOM 1397 O O . LEU A 1 170 ? 1.473 -5.727 -18.597 1.00 94.94 170 LEU A O 1
ATOM 1401 N N . LYS A 1 171 ? -0.667 -6.375 -18.692 1.00 95.19 171 LYS A N 1
ATOM 1402 C CA . LYS A 1 171 ? -0.997 -5.555 -19.864 1.00 95.19 171 LYS A CA 1
ATOM 1403 C C . LYS A 1 171 ? -0.895 -4.064 -19.545 1.00 95.19 171 LYS A C 1
ATOM 1405 O O . LYS A 1 171 ? -0.382 -3.313 -20.370 1.00 95.19 171 LYS A O 1
ATOM 1410 N N . MET A 1 172 ? -1.372 -3.647 -18.376 1.00 95.62 172 MET A N 1
ATOM 1411 C CA . MET A 1 172 ? -1.260 -2.275 -17.887 1.00 95.62 172 MET A CA 1
ATOM 1412 C C . MET A 1 172 ? 0.212 -1.890 -17.684 1.00 95.62 172 MET A C 1
ATOM 1414 O O . MET A 1 172 ? 0.649 -0.889 -18.250 1.00 95.62 172 MET A O 1
ATOM 1418 N N . LEU A 1 173 ? 1.017 -2.742 -17.042 1.00 96.00 173 LEU A N 1
ATOM 1419 C CA . LEU A 1 173 ? 2.461 -2.520 -16.919 1.00 96.00 173 LEU A CA 1
ATOM 1420 C C . LEU A 1 173 ? 3.139 -2.335 -18.286 1.00 96.00 173 LEU A C 1
ATOM 1422 O O . LEU A 1 173 ? 3.831 -1.346 -18.503 1.00 96.00 173 LEU A O 1
ATOM 1426 N N . LYS A 1 174 ? 2.890 -3.236 -19.242 1.00 96.62 174 LYS A N 1
ATOM 1427 C CA . LYS A 1 174 ? 3.521 -3.201 -20.573 1.00 96.62 174 LYS A CA 1
ATOM 1428 C C . LYS A 1 174 ? 3.097 -2.019 -21.435 1.00 96.62 174 LYS A C 1
ATOM 1430 O O . LYS A 1 174 ? 3.923 -1.453 -22.143 1.00 96.62 174 LYS A O 1
ATOM 1435 N N . ASN A 1 175 ? 1.808 -1.697 -21.431 1.00 96.25 175 ASN A N 1
ATOM 1436 C CA . ASN A 1 175 ? 1.235 -0.787 -22.422 1.00 96.25 175 ASN A CA 1
ATOM 1437 C C . ASN A 1 175 ? 1.038 0.631 -21.889 1.00 96.25 175 ASN A C 1
ATOM 1439 O O . ASN A 1 175 ? 0.852 1.545 -22.687 1.00 96.25 175 ASN A O 1
ATOM 1443 N N . PHE A 1 176 ? 1.030 0.809 -20.568 1.00 96.00 176 PHE A N 1
ATOM 1444 C CA . PHE A 1 176 ? 0.806 2.102 -19.932 1.00 96.00 176 PHE A CA 1
ATOM 1445 C C . PHE A 1 176 ? 2.017 2.555 -19.114 1.00 96.00 176 PHE A C 1
ATOM 1447 O O . PHE A 1 176 ? 2.499 3.663 -19.326 1.00 96.00 176 PHE A O 1
ATOM 1454 N N . VAL A 1 177 ? 2.546 1.704 -18.228 1.00 96.44 177 VAL A N 1
ATOM 1455 C CA . VAL A 1 177 ? 3.631 2.097 -17.309 1.00 96.44 177 VAL A CA 1
ATOM 1456 C C . VAL A 1 177 ? 4.990 2.113 -18.009 1.00 96.44 177 VAL A C 1
ATOM 1458 O O . VAL A 1 177 ? 5.656 3.147 -18.043 1.00 96.44 177 VAL A O 1
ATOM 1461 N N . TRP A 1 178 ? 5.386 0.987 -18.608 1.00 96.25 178 TRP A N 1
ATOM 1462 C CA . TRP A 1 178 ? 6.703 0.796 -19.218 1.00 96.25 178 TRP A CA 1
ATOM 1463 C C . TRP A 1 178 ? 7.068 1.869 -20.250 1.00 96.25 178 TRP A C 1
ATOM 1465 O O . TRP A 1 178 ? 8.152 2.433 -20.128 1.00 96.25 178 TRP A O 1
ATOM 1475 N N . PRO A 1 179 ? 6.184 2.248 -21.200 1.00 96.56 179 PRO A N 1
ATOM 1476 C CA . PRO A 1 179 ? 6.520 3.256 -22.203 1.00 96.56 179 PRO A CA 1
ATOM 1477 C C . PRO A 1 179 ? 6.839 4.630 -21.610 1.00 96.56 179 PRO A C 1
ATOM 1479 O O . PRO A 1 179 ? 7.525 5.417 -22.258 1.00 96.56 179 PRO A O 1
ATOM 1482 N N . VAL A 1 180 ? 6.330 4.935 -20.411 1.00 95.44 180 VAL A N 1
ATOM 1483 C CA . VAL A 1 180 ? 6.608 6.189 -19.704 1.00 95.44 180 VAL A CA 1
ATOM 1484 C C . VAL A 1 180 ? 7.948 6.098 -18.983 1.00 95.44 180 VAL A C 1
ATOM 1486 O O . VAL A 1 180 ? 8.800 6.967 -19.163 1.00 95.44 180 VAL A O 1
ATOM 1489 N N . ILE A 1 181 ? 8.150 5.049 -18.183 1.00 95.50 181 ILE A N 1
ATOM 1490 C CA . ILE A 1 181 ? 9.340 4.937 -17.328 1.00 95.50 181 ILE A CA 1
ATOM 1491 C C . ILE A 1 181 ? 10.601 4.571 -18.103 1.00 95.50 181 ILE A C 1
ATOM 1493 O O . ILE A 1 181 ? 11.680 5.016 -17.732 1.00 95.50 181 ILE A O 1
ATOM 1497 N N . SER A 1 182 ? 10.487 3.847 -19.221 1.00 94.44 182 SER A N 1
ATOM 1498 C CA . SER A 1 182 ? 11.642 3.468 -20.044 1.00 94.44 182 SER A CA 1
ATOM 1499 C C . SER A 1 182 ? 12.331 4.669 -20.703 1.00 94.44 182 SER A C 1
ATOM 1501 O O . SER A 1 182 ? 13.403 4.526 -21.277 1.00 94.44 182 SER A O 1
ATOM 1503 N N . GLN A 1 183 ? 11.699 5.846 -20.672 1.00 93.75 183 GLN A N 1
ATOM 1504 C CA . GLN A 1 183 ? 12.258 7.106 -21.169 1.00 93.75 183 GLN A CA 1
ATOM 1505 C C . GLN A 1 183 ? 12.950 7.915 -20.063 1.00 93.75 183 GLN A C 1
ATOM 1507 O O . GLN A 1 183 ? 13.496 8.986 -20.326 1.00 93.75 183 GLN A O 1
ATOM 1512 N N . TRP A 1 184 ? 12.882 7.464 -18.810 1.00 94.19 184 TRP A N 1
ATOM 1513 C CA . TRP A 1 184 ? 13.489 8.171 -17.694 1.00 94.19 184 TRP A CA 1
ATOM 1514 C C . TRP A 1 184 ? 14.993 7.925 -17.669 1.00 94.19 184 TRP A C 1
ATOM 1516 O O . TRP A 1 184 ? 15.454 6.801 -17.828 1.00 94.19 184 TRP A O 1
ATOM 1526 N N . SER A 1 185 ? 15.760 8.982 -17.409 1.00 93.06 185 SER A N 1
ATOM 1527 C CA . SER A 1 185 ? 17.223 8.912 -17.328 1.00 93.06 185 SER A CA 1
ATOM 1528 C C . SER A 1 185 ? 17.735 7.986 -16.223 1.00 93.06 185 SER A C 1
ATOM 1530 O O . SER A 1 185 ? 18.860 7.518 -16.314 1.00 93.06 185 SER A O 1
ATOM 1532 N N . ASN A 1 186 ? 16.924 7.739 -15.192 1.00 92.38 186 ASN A N 1
ATOM 1533 C CA . ASN A 1 186 ? 17.244 6.907 -14.034 1.00 92.38 186 ASN A CA 1
ATOM 1534 C C . ASN A 1 186 ? 16.534 5.539 -14.062 1.00 92.38 186 ASN A C 1
ATOM 1536 O O . ASN A 1 186 ? 16.335 4.941 -13.011 1.00 92.38 186 ASN A O 1
ATOM 1540 N N . ILE A 1 187 ? 16.103 5.046 -15.232 1.00 93.00 187 ILE A N 1
ATOM 1541 C CA . ILE A 1 187 ? 15.392 3.758 -15.330 1.00 93.00 187 ILE A CA 1
ATOM 1542 C C . ILE A 1 187 ? 16.194 2.595 -14.729 1.00 93.00 187 ILE A C 1
ATOM 1544 O O . ILE A 1 187 ? 15.625 1.770 -14.023 1.00 93.00 187 ILE A O 1
ATOM 1548 N N . ASP A 1 188 ? 17.512 2.577 -14.927 1.00 91.38 188 ASP A N 1
ATOM 1549 C CA . ASP A 1 188 ? 18.386 1.522 -14.403 1.00 91.38 188 ASP A CA 1
ATOM 1550 C C . ASP A 1 188 ? 18.510 1.556 -12.874 1.00 91.38 188 ASP A C 1
ATOM 1552 O O . ASP A 1 188 ? 18.912 0.570 -12.261 1.00 91.38 188 ASP A O 1
ATOM 1556 N N . GLU A 1 189 ? 18.165 2.677 -12.244 1.00 91.62 189 GLU A N 1
ATOM 1557 C CA . GLU A 1 189 ? 18.148 2.860 -10.793 1.00 91.62 189 GLU A CA 1
ATOM 1558 C C . GLU A 1 189 ? 16.748 2.672 -10.206 1.00 91.62 189 GLU A C 1
ATOM 1560 O O . GLU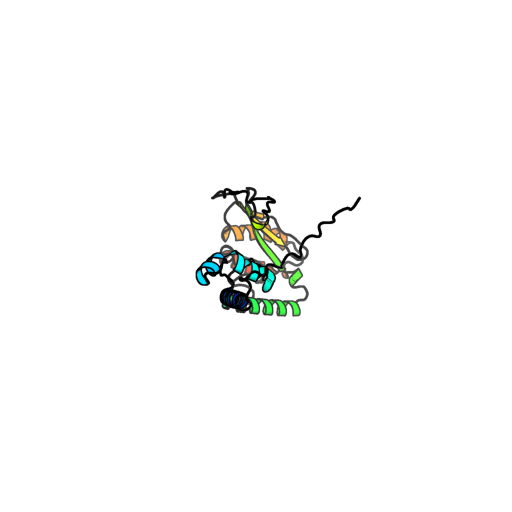 A 1 189 ? 16.608 2.591 -8.994 1.00 91.62 189 GLU A O 1
ATOM 1565 N N . LEU A 1 190 ? 15.702 2.594 -11.028 1.00 94.50 190 LEU A N 1
ATOM 1566 C CA . LEU A 1 190 ? 14.330 2.588 -10.542 1.00 94.50 190 LEU A CA 1
ATOM 1567 C C . LEU A 1 190 ? 13.992 1.253 -9.859 1.00 94.50 190 LEU A C 1
ATOM 1569 O O . LEU A 1 190 ? 14.171 0.185 -10.444 1.00 94.50 190 LEU A O 1
ATOM 1573 N N . ILE A 1 191 ? 13.444 1.316 -8.645 1.00 95.25 191 ILE A N 1
ATOM 1574 C CA . ILE A 1 191 ? 12.853 0.168 -7.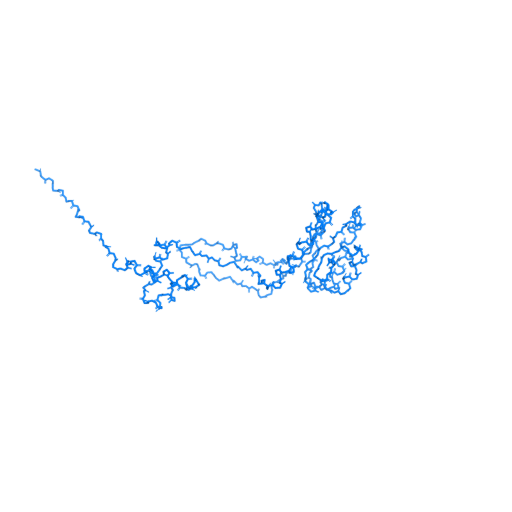949 1.00 95.25 191 ILE A CA 1
ATOM 1575 C C . ILE A 1 191 ? 11.335 0.251 -8.074 1.00 95.25 191 ILE A C 1
ATOM 1577 O O . ILE A 1 191 ? 10.723 1.219 -7.625 1.00 95.25 191 ILE A O 1
ATOM 1581 N N . PHE A 1 192 ? 10.701 -0.767 -8.648 1.00 95.62 192 PHE A N 1
ATOM 1582 C CA . PHE A 1 192 ? 9.239 -0.819 -8.729 1.00 95.62 192 PHE A CA 1
ATOM 1583 C C . PHE A 1 192 ? 8.626 -1.393 -7.453 1.00 95.62 192 PHE A C 1
ATOM 1585 O O . PHE A 1 192 ? 8.935 -2.521 -7.112 1.00 95.62 192 PHE A O 1
ATOM 1592 N N . MET A 1 193 ? 7.731 -0.686 -6.766 1.00 94.75 193 MET A N 1
ATOM 1593 C CA . MET A 1 193 ? 7.040 -1.211 -5.582 1.00 94.75 193 MET A CA 1
ATOM 1594 C C . MET A 1 193 ? 5.555 -1.444 -5.878 1.00 94.75 193 MET A C 1
ATOM 1596 O O . MET A 1 193 ? 4.872 -0.552 -6.394 1.00 94.75 193 MET A O 1
ATOM 1600 N N . HIS A 1 194 ? 5.049 -2.625 -5.515 1.00 92.69 194 HIS A N 1
ATOM 1601 C CA . HIS A 1 194 ? 3.616 -2.926 -5.492 1.00 92.69 194 HIS A CA 1
ATOM 1602 C C . HIS A 1 194 ? 3.201 -3.744 -4.261 1.00 92.69 194 HIS A C 1
ATOM 1604 O O . HIS A 1 194 ? 4.026 -4.353 -3.576 1.00 92.69 194 HIS A O 1
ATOM 1610 N N . ASP A 1 195 ? 1.901 -3.763 -3.973 1.00 87.50 195 ASP A N 1
ATOM 1611 C CA . ASP A 1 195 ? 1.366 -4.504 -2.837 1.00 87.50 195 ASP A CA 1
ATOM 1612 C C . ASP A 1 195 ? 1.293 -6.023 -3.097 1.00 87.50 195 ASP A C 1
ATOM 1614 O O . ASP A 1 195 ? 1.548 -6.544 -4.186 1.00 87.50 195 ASP A O 1
ATOM 1618 N N . GLY A 1 196 ? 0.888 -6.751 -2.061 1.00 82.69 196 GLY A N 1
ATOM 1619 C CA . GLY A 1 196 ? 0.655 -8.183 -2.122 1.00 82.69 196 GLY A CA 1
ATOM 1620 C C . GLY A 1 196 ? -0.745 -8.591 -2.602 1.00 82.69 196 GLY A C 1
ATOM 1621 O O . GLY A 1 196 ? -1.276 -9.568 -2.061 1.00 82.69 196 GLY A O 1
ATOM 1622 N N . ALA A 1 197 ? -1.377 -7.916 -3.562 1.00 84.50 197 ALA A N 1
ATOM 1623 C CA . ALA A 1 197 ? -2.665 -8.354 -4.102 1.00 84.50 197 ALA A CA 1
ATOM 1624 C C . ALA A 1 197 ? -2.526 -9.578 -5.038 1.00 84.50 197 ALA A C 1
ATOM 1626 O O . ALA A 1 197 ? -1.564 -9.674 -5.799 1.00 84.50 197 ALA A O 1
ATOM 1627 N N . PRO A 1 198 ? -3.482 -10.535 -5.056 1.00 84.94 198 PRO A N 1
ATOM 1628 C CA . PRO A 1 198 ? -3.400 -11.753 -5.877 1.00 84.94 198 PRO A CA 1
ATOM 1629 C C . PRO A 1 198 ? -3.005 -11.564 -7.361 1.00 84.94 198 PRO A C 1
ATOM 1631 O O . PRO A 1 198 ? -2.254 -12.395 -7.875 1.00 84.94 198 PRO A O 1
ATOM 1634 N N . PRO A 1 199 ? -3.444 -10.503 -8.072 1.00 85.00 199 PRO A N 1
ATOM 1635 C CA . PRO A 1 199 ? -2.997 -10.225 -9.440 1.00 85.00 199 PRO A CA 1
ATOM 1636 C C . PRO A 1 199 ? -1.479 -10.044 -9.592 1.00 85.00 199 PRO A C 1
ATOM 1638 O O . PRO A 1 199 ? -0.939 -10.357 -10.653 1.00 85.00 199 PRO A O 1
ATOM 1641 N N . HIS A 1 200 ? -0.795 -9.576 -8.548 1.00 86.56 200 HIS A N 1
ATOM 1642 C CA . HIS A 1 200 ? 0.624 -9.216 -8.568 1.00 86.56 200 HIS A CA 1
ATOM 1643 C C . HIS A 1 200 ? 1.551 -10.440 -8.477 1.00 86.56 200 HIS A C 1
ATOM 1645 O O . HIS A 1 200 ? 2.695 -10.369 -8.914 1.00 86.56 200 HIS A O 1
ATOM 1651 N N . TYR A 1 201 ? 1.043 -11.591 -8.013 1.00 80.06 201 TYR A N 1
ATOM 1652 C CA . TYR A 1 201 ? 1.796 -12.857 -7.893 1.00 80.06 201 TYR A CA 1
ATOM 1653 C C . TYR A 1 201 ? 1.783 -13.718 -9.146 1.00 80.06 201 TYR A C 1
ATOM 1655 O O . TYR A 1 201 ? 2.317 -14.830 -9.150 1.00 80.06 201 TYR A O 1
ATOM 1663 N N . ALA A 1 202 ? 1.094 -13.293 -10.204 1.00 86.19 202 ALA A N 1
ATOM 1664 C CA . ALA A 1 202 ? 1.092 -14.082 -11.419 1.00 86.19 202 ALA A CA 1
ATOM 1665 C C . ALA A 1 202 ? 2.540 -14.230 -11.910 1.00 86.19 202 ALA A C 1
ATOM 1667 O O . ALA A 1 202 ? 3.232 -13.243 -12.128 1.00 86.19 202 ALA A O 1
ATOM 1668 N N . ARG A 1 203 ? 3.003 -15.465 -12.135 1.00 87.44 203 ARG A N 1
ATOM 1669 C CA . ARG A 1 203 ? 4.387 -15.739 -12.572 1.00 87.44 203 ARG A CA 1
ATOM 1670 C C . ARG A 1 203 ? 4.787 -14.952 -13.825 1.00 87.44 203 ARG A C 1
ATOM 1672 O O . ARG A 1 203 ? 5.947 -14.606 -14.015 1.00 87.44 203 ARG A O 1
ATOM 1679 N N . THR A 1 204 ? 3.819 -14.670 -14.692 1.00 91.50 204 THR A N 1
ATOM 1680 C CA . THR A 1 204 ? 3.999 -13.842 -15.888 1.00 91.50 204 THR A CA 1
ATOM 1681 C C . THR A 1 204 ? 4.318 -12.382 -15.564 1.00 91.50 204 THR A C 1
ATOM 1683 O O . THR A 1 204 ? 5.048 -11.756 -16.328 1.00 91.50 204 THR A O 1
ATOM 1686 N N . VAL A 1 205 ? 3.798 -11.853 -14.453 1.00 91.00 205 VAL A N 1
ATOM 1687 C CA . VAL A 1 205 ? 4.110 -10.520 -13.922 1.00 91.00 205 VAL A CA 1
ATOM 1688 C C . VAL A 1 205 ? 5.533 -10.505 -13.378 1.00 91.00 205 VAL A C 1
ATOM 1690 O O . VAL A 1 205 ? 6.316 -9.679 -13.825 1.00 91.00 205 VAL A O 1
ATOM 1693 N N . TRP A 1 206 ? 5.905 -11.464 -12.525 1.00 90.75 206 TRP A N 1
ATOM 1694 C CA . TRP A 1 206 ? 7.262 -11.551 -11.963 1.00 90.75 206 TRP A CA 1
ATOM 1695 C C . TRP A 1 206 ? 8.337 -11.678 -13.027 1.00 90.75 206 TRP A C 1
ATOM 1697 O O . TRP A 1 206 ? 9.223 -10.841 -13.097 1.00 90.75 206 TRP A O 1
ATOM 1707 N N . ASN A 1 207 ? 8.195 -12.647 -13.936 1.00 91.44 207 ASN A N 1
ATOM 1708 C CA . ASN A 1 207 ? 9.151 -12.819 -15.027 1.00 91.44 207 ASN A CA 1
ATOM 1709 C C . ASN A 1 207 ? 9.294 -11.535 -15.855 1.00 91.44 207 ASN A C 1
ATOM 1711 O O . ASN A 1 207 ? 10.348 -11.268 -16.424 1.00 91.44 207 ASN A O 1
ATOM 1715 N N . TRP A 1 208 ? 8.221 -10.757 -15.995 1.00 94.62 208 TRP A N 1
ATOM 1716 C CA . TRP A 1 208 ? 8.302 -9.488 -16.697 1.00 94.62 208 TRP A CA 1
ATOM 1717 C C . TRP A 1 208 ? 9.029 -8.430 -15.863 1.00 94.62 208 TRP A C 1
ATOM 1719 O O . TRP A 1 208 ? 9.916 -7.773 -16.402 1.00 94.62 208 TRP A O 1
ATOM 1729 N N . LEU A 1 209 ? 8.714 -8.302 -14.574 1.00 93.31 209 LEU A N 1
ATOM 1730 C CA . LEU A 1 209 ? 9.388 -7.374 -1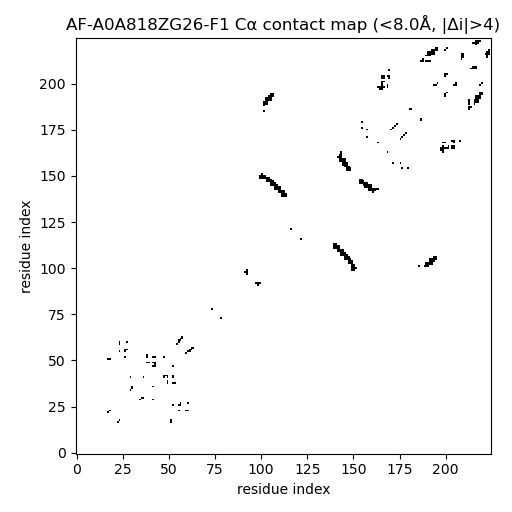3.667 1.00 93.31 209 LEU A CA 1
ATOM 1731 C C . LEU A 1 209 ? 10.886 -7.687 -13.544 1.00 93.31 209 LEU A C 1
ATOM 1733 O O . LEU A 1 209 ? 11.696 -6.784 -13.722 1.00 93.31 209 LEU A O 1
ATOM 1737 N N . ASP A 1 210 ? 11.268 -8.954 -13.384 1.00 92.00 210 ASP A N 1
ATOM 1738 C CA . ASP A 1 210 ? 12.668 -9.396 -13.324 1.00 92.00 210 ASP A CA 1
ATOM 1739 C C . ASP A 1 210 ? 13.463 -8.949 -14.554 1.00 92.00 210 ASP A C 1
ATOM 1741 O O . ASP A 1 210 ? 14.561 -8.408 -14.433 1.00 92.00 210 ASP A O 1
ATOM 1745 N N . ASN A 1 211 ? 12.878 -9.127 -15.743 1.00 91.50 211 ASN A N 1
ATOM 1746 C CA . ASN A 1 211 ? 13.520 -8.781 -17.009 1.00 91.50 211 ASN A CA 1
ATOM 1747 C C . ASN A 1 211 ? 13.599 -7.269 -17.262 1.00 91.50 211 ASN A C 1
ATOM 1749 O O . ASN A 1 211 ? 14.516 -6.824 -17.944 1.00 91.50 211 ASN A O 1
ATOM 1753 N N . ASN A 1 212 ? 12.626 -6.489 -16.786 1.00 92.50 212 ASN A N 1
ATOM 1754 C CA . ASN A 1 212 ? 12.513 -5.065 -17.125 1.00 92.50 212 ASN A CA 1
ATOM 1755 C C . ASN A 1 212 ? 13.098 -4.155 -16.036 1.00 92.50 212 ASN A C 1
ATOM 1757 O O . ASN A 1 212 ? 13.567 -3.068 -16.346 1.00 92.50 212 ASN A O 1
ATOM 1761 N N . PHE A 1 213 ? 13.140 -4.610 -14.786 1.00 89.31 213 PHE A N 1
ATOM 1762 C CA . PHE A 1 213 ? 13.725 -3.876 -13.665 1.00 89.31 213 PHE A CA 1
ATOM 1763 C C . PHE A 1 213 ? 15.044 -4.481 -13.177 1.00 89.31 213 PHE A C 1
ATOM 1765 O O . PHE A 1 213 ? 15.550 -4.073 -12.142 1.00 89.31 213 PHE A O 1
ATOM 1772 N N . SER A 1 214 ? 15.628 -5.451 -13.888 1.00 88.62 214 SER A N 1
ATOM 1773 C CA . SER A 1 214 ? 16.896 -6.091 -13.492 1.00 88.62 214 SER A CA 1
ATOM 1774 C C . SER A 1 214 ? 16.884 -6.583 -12.037 1.00 88.62 214 SER A C 1
ATOM 1776 O O . SER A 1 214 ? 17.820 -6.326 -11.282 1.00 88.62 214 SER A O 1
ATOM 1778 N N . LEU A 1 215 ? 15.796 -7.256 -11.641 1.00 85.75 215 LEU A N 1
ATOM 1779 C CA . LEU A 1 215 ? 15.532 -7.705 -10.263 1.00 85.75 215 LEU A CA 1
ATOM 1780 C C . LEU A 1 215 ? 15.362 -6.573 -9.224 1.00 85.75 215 LEU A C 1
ATOM 1782 O O . LEU A 1 215 ? 15.478 -6.825 -8.031 1.00 85.75 215 LEU A O 1
ATOM 1786 N N . LYS A 1 216 ? 15.060 -5.336 -9.643 1.00 90.00 216 LYS A N 1
ATOM 1787 C CA . LYS A 1 216 ? 14.773 -4.191 -8.757 1.00 90.00 216 LYS A CA 1
ATOM 1788 C C . LYS A 1 216 ? 13.271 -3.927 -8.647 1.00 90.00 216 LYS A C 1
ATOM 1790 O O . LYS A 1 216 ? 12.738 -2.974 -9.216 1.00 90.00 216 LYS A O 1
ATOM 1795 N N . TRP A 1 217 ? 12.559 -4.772 -7.916 1.00 92.25 217 TRP A N 1
ATOM 1796 C CA . TRP A 1 217 ? 11.162 -4.515 -7.571 1.00 92.25 217 TRP A CA 1
ATOM 1797 C C . TRP A 1 217 ? 10.850 -5.010 -6.156 1.00 92.25 217 TRP A C 1
ATOM 1799 O O . TRP A 1 217 ? 11.504 -5.903 -5.667 1.00 92.25 217 TRP A O 1
ATOM 1809 N N . ILE A 1 218 ? 9.896 -4.419 -5.454 1.00 90.75 218 ILE A N 1
ATOM 1810 C CA . ILE A 1 218 ? 9.508 -4.798 -4.096 1.00 90.75 218 ILE A CA 1
ATOM 1811 C C . ILE A 1 218 ? 8.057 -5.257 -4.160 1.00 90.75 218 ILE A C 1
ATOM 1813 O O . ILE A 1 218 ? 7.175 -4.498 -4.564 1.00 90.75 218 ILE A O 1
ATOM 1817 N N . GLY A 1 219 ? 7.813 -6.491 -3.736 1.00 86.25 219 GLY A N 1
ATOM 1818 C CA . GLY A 1 219 ? 6.488 -7.084 -3.645 1.00 86.25 219 GLY A CA 1
ATOM 1819 C C . GLY A 1 219 ? 6.490 -8.287 -2.714 1.00 86.25 219 GLY A C 1
ATOM 1820 O O . GLY A 1 219 ? 7.537 -8.766 -2.266 1.00 86.25 219 GLY A O 1
ATOM 1821 N N . ARG A 1 220 ? 5.304 -8.812 -2.389 1.00 74.94 220 ARG A N 1
ATOM 1822 C CA . ARG A 1 220 ? 5.244 -10.014 -1.548 1.00 74.94 220 ARG A CA 1
ATOM 1823 C C . ARG A 1 220 ? 5.850 -11.179 -2.337 1.00 74.94 220 ARG A C 1
ATOM 1825 O O . ARG A 1 220 ? 5.392 -11.491 -3.434 1.00 74.94 220 ARG A O 1
ATOM 1832 N N . THR A 1 221 ? 6.849 -11.839 -1.751 1.00 68.19 221 THR A N 1
ATOM 1833 C CA . THR A 1 221 ? 7.621 -12.961 -2.327 1.00 68.19 221 THR A CA 1
ATOM 1834 C C . THR A 1 221 ? 8.591 -12.631 -3.484 1.00 68.19 221 THR A C 1
ATOM 1836 O O . THR A 1 221 ? 9.086 -13.569 -4.103 1.00 68.19 221 THR A O 1
ATOM 1839 N N . GLY A 1 222 ? 8.947 -11.351 -3.718 1.00 58.44 222 GLY A N 1
ATOM 1840 C CA . GLY A 1 222 ? 10.198 -10.966 -4.417 1.00 58.44 222 GLY A CA 1
ATOM 1841 C C . GLY A 1 222 ? 10.211 -9.550 -5.026 1.00 58.44 222 GLY A C 1
ATOM 1842 O O . GLY A 1 222 ? 9.145 -8.949 -5.094 1.00 58.44 222 GLY A O 1
ATOM 1843 N N . PRO A 1 223 ? 11.368 -9.014 -5.480 1.00 54.38 223 PRO A N 1
ATOM 1844 C CA . PRO A 1 223 ? 12.705 -9.072 -4.922 1.00 54.38 223 PRO A CA 1
ATOM 1845 C C . PRO A 1 223 ? 12.991 -7.856 -4.028 1.00 54.38 223 PRO A C 1
ATOM 1847 O O . PRO A 1 223 ? 13.628 -6.870 -4.392 1.00 54.38 223 PRO A O 1
ATOM 1850 N N . THR A 1 224 ? 12.707 -8.063 -2.756 1.00 48.12 224 THR A N 1
ATOM 1851 C CA . THR A 1 224 ? 13.794 -8.016 -1.782 1.00 48.12 224 THR A CA 1
ATOM 1852 C C . THR A 1 224 ? 14.120 -9.456 -1.386 1.00 48.12 224 THR A C 1
ATOM 1854 O O . THR A 1 224 ? 13.235 -10.195 -0.952 1.00 48.12 224 THR A O 1
ATOM 1857 N N . SER A 1 225 ? 15.377 -9.851 -1.601 1.00 38.53 225 SER A N 1
ATOM 1858 C CA . SER A 1 225 ? 16.125 -10.800 -0.767 1.00 38.53 225 SER A CA 1
ATOM 1859 C C . SER A 1 225 ? 17.232 -10.016 -0.093 1.00 38.53 225 SER A C 1
ATOM 1861 O O . SER A 1 225 ? 17.841 -9.211 -0.839 1.00 38.53 225 SER A O 1
#

Nearest PDB structures (foldseek):
  4r79-assembly1_B  TM=7.238E-01  e=1.510E-09  Drosophila mauritiana
  5hoo-assembly1_B  TM=7.451E-01  e=1.833E-08  Drosophila mauritiana
  3hos-assembly1_B  TM=7.518E-01  e=2.683E-07  Drosophila mauritiana
  5cr4-assembly1_A  TM=7.017E-01  e=5.331E-07  synthetic construct

Secondary structure (DSSP, 8-state):
------PPPP------TT--HHHHHHHHHHHHH-TT--HHHHHHHH---HHHHHHIIIIIS----PPPP------HHHHHHHHHHHHHHHHHHHH-TTGGGSEEEEEEEEEETT----GGG-----SS---PPPP--SS--EEEEEEEE-SS-EEEEEEESS---HHHHHHHIIIIIHHHHTTSTTGGGPEEE----GGGG-HHHHHHHHHHHTT-EE-TTSS--

Solvent-accessible surface area (backbone atoms only — not comparable to full-atom values): 13946 Å² total; per-residue (Å²): 139,81,86,83,80,84,78,82,74,85,76,76,79,79,77,64,87,83,70,47,72,68,57,49,48,54,54,49,52,52,46,68,78,40,70,84,61,48,63,68,55,51,20,68,76,68,71,45,53,56,65,54,56,55,43,36,41,50,70,76,67,60,55,76,91,77,78,84,78,93,67,82,89,74,52,75,69,54,52,53,55,52,47,54,53,51,52,51,54,50,53,48,42,71,79,32,81,61,46,71,58,31,32,34,44,39,54,76,47,78,46,64,67,75,76,76,76,51,69,92,76,65,80,82,89,68,98,60,87,81,81,80,79,79,87,76,76,92,79,66,58,55,37,40,32,37,39,35,34,38,76,86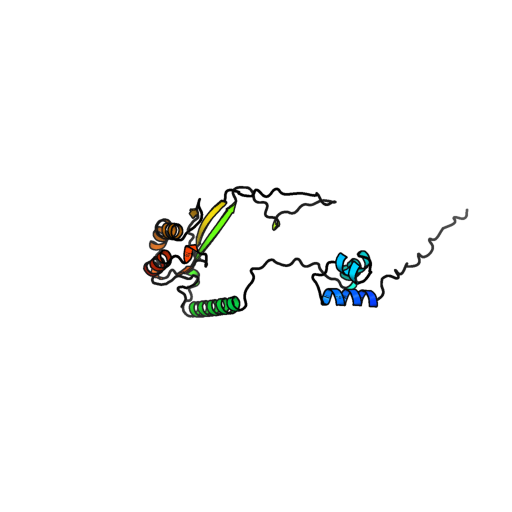,48,78,47,70,81,44,79,35,84,61,88,83,36,31,68,59,49,41,47,44,43,61,73,58,48,41,72,59,47,74,72,42,96,55,45,94,64,33,27,44,36,46,63,76,51,78,40,62,67,31,67,71,38,46,59,46,46,39,71,73,35,74,55,31,28,42,36,71,97,38,49,72,130